Protein AF-A0A9P4N2L6-F1 (afdb_monomer_lite)

Radius of gyration: 20.69 Å; chains: 1; bounding box: 43×60×54 Å

pLDDT: mean 72.44, std 17.85, range [31.66, 97.38]

Secondary structure (DSSP, 8-state):
----PPPP--EEEE-TTBSS--TTTT-TT---EE--TTSSS-EEGGGS----PEEEEPPTTSPP----S------EE-PPPHHHHHH-TTTTEE-----HHHHHHHHHHTS-HHHHHH--EEEEEE-GGG--S-HHHHHHHHHHHHHHHHHH-TT--EEEEEES-TT---GGGGGGGGSTT-EEEEEEEETTTEEEEEEEPHHHHHHHTS-S--TT-HHHHHHHHHHHHH---HHHHHHHHHHHTT-

Organism: NCBI:txid147567

Foldseek 3Di:
DDDDDPDDQFKDWADPFWPDDDLCPLPQVDQGWGDAPVDPDIDRPVVDDGDGTDIGGDDPPDDTSDNPDDHFFRWDQDDDDPVCCVVPVPVSTDSPQDQQLQVVLVVLVPDDLVVLQPAAEEEGEFEPRSDPDDLLVNLVSLLVSLVSCVPRRLNHAEYEYEYPDQARQNLSNLLNLVDPNHWYWYWDDDPDPDIDTDTDDSLRVLVSNVPDDDVPPVVSVVVSVCCVPPVDDVVVVSVVVVVVVVD

Sequence (247 aa):
MSAKYPAPINYTLMWPHLESPSNSTFTLHQLDMCNCPQQKQSHIYTRYVCQGPDVQYARKENDLWLLCEPWGQFNILRPASREELRRRPSASIVRVNRYQAYATQKWLSRLSHLAQTNITNLSLICDVFEEDCRDLDALRSYASFSRFILGNLPRCRTLHTIHWNPSLPLRPLCMLFQREGMQILVKQEVTDDKYKFELCDAWTFYTYTGAYGHEDNPAGKRLYHRFHREKLDPEQILGDSKEMMKW

Structure (mmCIF, N/CA/C/O backbone):
data_AF-A0A9P4N2L6-F1
#
_entry.id   AF-A0A9P4N2L6-F1
#
loop_
_atom_site.group_PDB
_atom_site.id
_atom_site.type_symbol
_atom_site.label_atom_id
_atom_site.label_alt_id
_atom_site.label_comp_id
_atom_site.label_asym_id
_atom_site.label_entity_id
_atom_site.label_seq_id
_atom_site.pdbx_PDB_ins_code
_atom_site.Cartn_x
_atom_site.Cartn_y
_atom_site.Cartn_z
_atom_site.occupancy
_atom_site.B_iso_or_equiv
_atom_site.auth_seq_id
_atom_site.auth_comp_id
_atom_site.auth_asym_id
_atom_site.auth_atom_id
_atom_site.pdbx_PDB_model_num
ATOM 1 N N . MET A 1 1 ? -9.742 11.159 25.990 1.00 34.72 1 MET A N 1
ATOM 2 C CA . MET A 1 1 ? -9.979 9.703 25.863 1.00 34.72 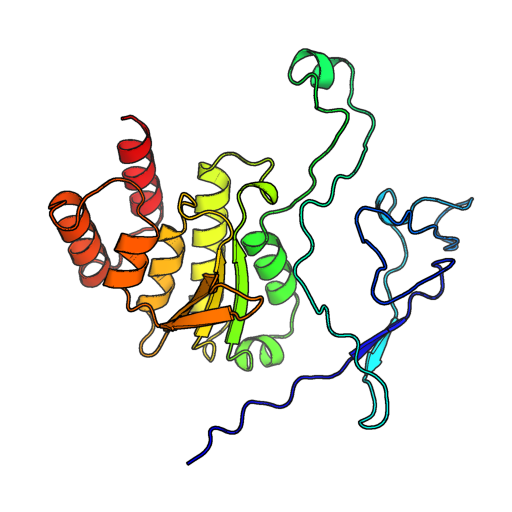1 MET A CA 1
ATOM 3 C C . MET A 1 1 ? -8.917 9.142 24.931 1.00 34.72 1 MET A C 1
ATOM 5 O O . MET A 1 1 ? -8.889 9.543 23.779 1.00 34.72 1 MET A O 1
ATOM 9 N N . SER A 1 2 ? -7.992 8.320 25.435 1.00 31.66 2 SER A N 1
ATOM 10 C CA . SER A 1 2 ? -6.913 7.747 24.617 1.00 31.66 2 SER A CA 1
ATOM 11 C C . SER A 1 2 ? -7.468 6.596 23.772 1.00 31.66 2 SER A C 1
ATOM 13 O O . SER A 1 2 ? -8.112 5.695 24.316 1.00 31.66 2 SER A O 1
ATOM 15 N N . ALA A 1 3 ? -7.285 6.651 22.452 1.00 31.97 3 ALA A N 1
ATOM 16 C CA . ALA A 1 3 ? -7.744 5.614 21.537 1.00 31.97 3 ALA A CA 1
ATOM 17 C C . ALA A 1 3 ? -6.992 4.304 21.828 1.00 31.97 3 ALA A C 1
ATOM 19 O O . ALA A 1 3 ? -5.774 4.223 21.676 1.00 31.97 3 ALA A O 1
ATOM 20 N N . LYS A 1 4 ? -7.716 3.270 22.271 1.00 32.62 4 LYS A N 1
ATOM 21 C CA . LYS A 1 4 ? -7.177 1.910 22.388 1.00 32.62 4 LYS A CA 1
ATOM 22 C C . LYS A 1 4 ? -7.016 1.347 20.976 1.00 32.62 4 LYS A C 1
ATOM 24 O O . LYS A 1 4 ? -7.985 0.868 20.391 1.00 32.62 4 LYS A O 1
ATOM 29 N N . TYR A 1 5 ? -5.811 1.438 20.423 1.00 32.41 5 TYR A N 1
ATOM 30 C CA . TYR A 1 5 ? -5.459 0.728 19.197 1.00 32.41 5 TYR A CA 1
ATOM 31 C C . TYR A 1 5 ? -5.650 -0.784 19.413 1.00 32.41 5 TYR A C 1
ATOM 33 O O . TYR A 1 5 ? -5.338 -1.280 20.502 1.00 32.41 5 TYR A O 1
ATOM 41 N N . PRO A 1 6 ? -6.190 -1.527 18.429 1.00 38.47 6 PRO A N 1
ATOM 42 C CA . PRO A 1 6 ? -6.256 -2.979 18.517 1.00 38.47 6 PRO A CA 1
ATOM 43 C C . PRO A 1 6 ? -4.843 -3.528 18.726 1.00 38.47 6 PRO A C 1
ATOM 45 O O . PRO A 1 6 ? -3.903 -3.109 18.051 1.00 38.47 6 PRO A O 1
ATOM 48 N N . ALA A 1 7 ? -4.699 -4.429 19.699 1.00 36.62 7 ALA A N 1
ATOM 49 C CA . ALA A 1 7 ? -3.417 -5.041 20.007 1.00 36.62 7 ALA A CA 1
ATOM 50 C C . ALA A 1 7 ? -2.886 -5.758 18.750 1.00 36.62 7 ALA A C 1
ATOM 52 O O . 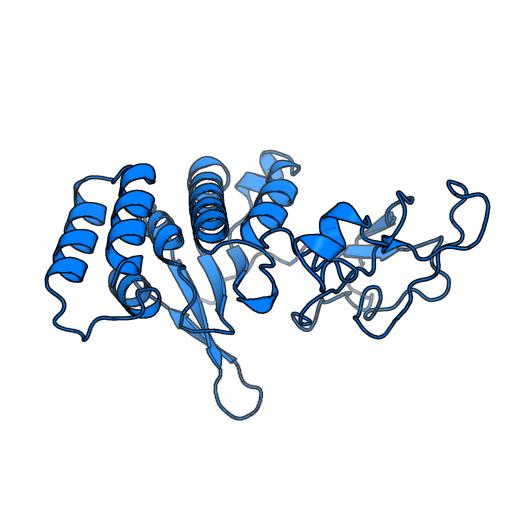ALA A 1 7 ? -3.645 -6.516 18.136 1.00 36.62 7 ALA A O 1
ATOM 53 N N . PRO A 1 8 ? -1.629 -5.516 18.341 1.00 46.97 8 PRO A N 1
ATOM 54 C CA . PRO A 1 8 ? -1.039 -6.231 17.219 1.00 46.97 8 PRO A CA 1
ATOM 55 C C . PRO A 1 8 ? -1.090 -7.738 17.494 1.00 46.97 8 PRO A C 1
ATOM 57 O O . PRO A 1 8 ? -0.831 -8.193 18.610 1.00 46.97 8 PRO A O 1
ATOM 60 N N . ILE A 1 9 ? -1.471 -8.521 16.481 1.00 44.72 9 ILE A N 1
ATOM 61 C CA . ILE A 1 9 ? -1.365 -9.979 16.550 1.00 44.72 9 ILE A CA 1
ATOM 62 C C . ILE A 1 9 ? 0.121 -10.302 16.422 1.00 44.72 9 ILE A C 1
ATOM 64 O O . ILE A 1 9 ? 0.689 -10.197 15.338 1.00 44.72 9 ILE A O 1
ATOM 68 N N . ASN A 1 10 ? 0.744 -10.661 17.540 1.00 58.91 10 ASN A N 1
ATOM 69 C CA . ASN A 1 10 ? 2.171 -10.945 17.601 1.00 58.91 10 ASN A CA 1
ATOM 70 C C . ASN A 1 10 ? 2.438 -12.371 17.102 1.00 58.91 10 ASN A C 1
ATOM 72 O O . ASN A 1 10 ? 1.930 -13.341 17.672 1.00 58.91 10 ASN A O 1
ATOM 76 N N . TYR A 1 11 ? 3.240 -12.511 16.050 1.00 57.66 11 TYR A N 1
ATOM 77 C CA . TYR A 1 11 ? 3.705 -13.804 15.557 1.00 57.66 11 TYR A CA 1
ATOM 78 C C . TYR A 1 11 ? 5.193 -13.746 15.195 1.00 57.66 11 TYR A C 1
ATOM 80 O O . TYR A 1 11 ? 5.713 -12.698 14.823 1.00 57.66 11 TYR A O 1
ATOM 88 N N . THR A 1 12 ? 5.852 -14.893 15.295 1.00 66.69 12 THR A N 1
ATOM 89 C CA . THR A 1 12 ? 7.222 -15.157 14.863 1.00 66.69 12 THR A CA 1
ATOM 90 C C . THR A 1 12 ? 7.180 -16.125 13.685 1.00 66.69 12 THR A C 1
ATOM 92 O O . THR A 1 12 ? 6.320 -17.009 13.620 1.00 66.69 12 THR A O 1
ATOM 95 N N . LEU A 1 13 ? 8.102 -15.947 12.742 1.00 76.00 13 LEU A N 1
ATOM 96 C CA . LEU A 1 13 ? 8.282 -16.843 11.606 1.00 76.00 13 LEU A CA 1
ATOM 97 C C . LEU A 1 13 ? 9.473 -17.758 11.872 1.00 76.00 13 LEU A C 1
ATOM 99 O O . LEU A 1 13 ? 10.608 -17.296 11.961 1.00 76.00 13 LEU A O 1
ATOM 103 N N . MET A 1 14 ? 9.210 -19.054 11.986 1.00 82.75 14 MET A N 1
ATOM 104 C CA . MET A 1 14 ? 10.251 -20.066 12.105 1.00 82.75 14 MET A CA 1
ATOM 105 C C . MET A 1 14 ? 10.593 -20.600 10.720 1.00 82.75 14 MET A C 1
ATOM 107 O O . MET A 1 14 ? 9.719 -21.066 9.994 1.00 82.75 14 MET A O 1
ATOM 111 N N . TRP A 1 15 ? 11.872 -20.553 10.362 1.00 89.56 15 TRP A N 1
ATOM 112 C CA . TRP A 1 15 ? 12.375 -21.004 9.067 1.00 89.56 15 TRP A CA 1
ATOM 113 C C . TRP A 1 15 ? 13.228 -22.263 9.251 1.00 89.56 15 TRP A C 1
ATOM 115 O O . TRP A 1 15 ? 14.453 -22.169 9.252 1.00 89.56 15 TRP A O 1
ATOM 125 N N . PRO A 1 16 ? 12.614 -23.448 9.424 1.00 92.00 16 PRO A N 1
ATOM 126 C CA . PRO A 1 16 ? 13.326 -24.654 9.861 1.00 92.00 16 PRO A CA 1
ATOM 127 C C . PRO A 1 16 ? 14.410 -25.124 8.886 1.00 92.00 16 PRO A C 1
ATOM 129 O O . PRO A 1 16 ? 15.298 -25.877 9.268 1.00 92.00 16 PRO A O 1
ATOM 132 N N . HIS A 1 17 ? 14.332 -24.684 7.629 1.00 93.12 17 HIS A N 1
ATOM 133 C CA . HIS A 1 17 ? 15.225 -25.117 6.559 1.00 93.12 17 HIS A CA 1
ATOM 134 C C . HIS A 1 17 ? 16.212 -24.040 6.101 1.00 93.12 17 HIS A C 1
ATOM 136 O O . HIS A 1 17 ? 16.936 -24.291 5.141 1.00 93.12 17 HIS A O 1
ATOM 142 N N . LEU A 1 18 ? 16.217 -22.846 6.707 1.00 92.44 18 LEU A N 1
ATOM 143 C CA . LEU A 1 18 ? 17.230 -21.821 6.427 1.00 92.44 18 LEU A CA 1
ATOM 144 C C . LEU A 1 18 ? 18.447 -22.033 7.331 1.00 92.44 18 LEU A C 1
ATOM 146 O O . LEU A 1 18 ? 18.288 -22.370 8.499 1.00 92.44 18 LEU A O 1
ATOM 150 N N . GLU A 1 19 ? 19.655 -21.825 6.804 1.00 90.75 19 GLU A N 1
ATOM 151 C CA . GLU A 1 19 ? 20.894 -22.057 7.567 1.00 90.75 19 GLU A CA 1
ATOM 152 C C . GLU A 1 19 ? 21.084 -21.063 8.722 1.00 90.75 19 GLU A C 1
ATOM 154 O O . GLU A 1 19 ? 21.516 -21.462 9.800 1.00 90.75 19 GLU A O 1
ATOM 159 N N . SER A 1 20 ? 20.715 -19.794 8.519 1.00 85.94 20 SER A N 1
ATOM 160 C CA . SER A 1 20 ? 20.901 -18.722 9.510 1.00 85.94 20 SER A CA 1
ATOM 161 C C . SER A 1 20 ? 19.741 -17.717 9.492 1.00 85.94 20 SER A C 1
ATOM 163 O O . SER A 1 20 ? 19.942 -16.554 9.126 1.00 85.94 20 SER A 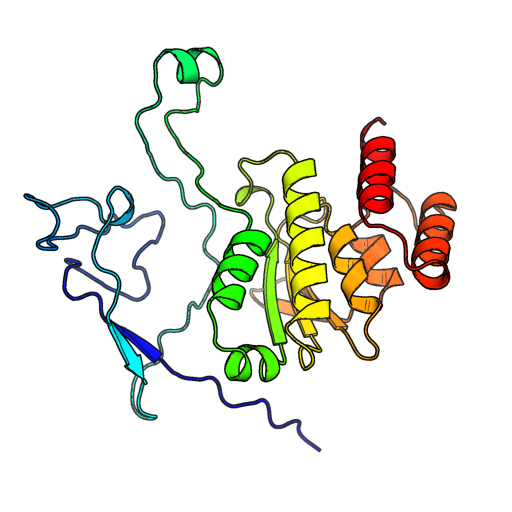O 1
ATOM 165 N N . PRO A 1 21 ? 18.506 -18.134 9.834 1.00 84.25 21 PRO A N 1
ATOM 166 C CA . PRO A 1 21 ? 17.384 -17.214 9.874 1.00 84.25 21 PRO A CA 1
ATOM 167 C C . PRO A 1 21 ? 17.559 -16.196 11.006 1.00 84.25 21 PRO A C 1
ATOM 169 O O . PRO A 1 21 ? 17.936 -16.527 12.128 1.00 84.25 21 PRO A O 1
ATOM 172 N N . SER A 1 22 ? 17.266 -14.942 10.706 1.00 77.50 22 SER A N 1
ATOM 173 C CA . SER A 1 22 ? 17.411 -13.786 11.581 1.00 77.50 22 SER A CA 1
ATOM 174 C C . SER A 1 22 ? 16.398 -12.714 11.175 1.00 77.50 22 SER A C 1
ATOM 176 O O . SER A 1 22 ? 15.749 -12.805 10.131 1.00 77.50 22 SER A O 1
ATOM 178 N N . ASN A 1 23 ? 16.322 -11.630 11.945 1.00 64.38 23 ASN A N 1
ATOM 179 C CA . ASN A 1 23 ? 15.507 -10.468 11.576 1.00 64.38 23 ASN A CA 1
ATOM 180 C C . ASN A 1 23 ? 15.988 -9.783 10.274 1.00 64.38 23 ASN A C 1
ATOM 182 O O . ASN A 1 23 ? 15.284 -8.926 9.747 1.00 64.38 23 ASN A O 1
ATOM 186 N N . SER A 1 24 ? 17.166 -10.158 9.755 1.00 62.28 24 SER A N 1
ATOM 187 C CA . SER A 1 24 ? 17.730 -9.710 8.474 1.00 62.28 24 SER A CA 1
ATOM 188 C C . SER A 1 24 ? 17.626 -10.758 7.356 1.00 62.28 24 SER A C 1
ATOM 190 O O . SER A 1 24 ? 18.231 -10.582 6.297 1.00 62.28 24 SER A O 1
ATOM 192 N N . THR A 1 25 ? 16.890 -11.854 7.558 1.00 71.50 25 THR A N 1
ATOM 193 C CA . THR A 1 25 ? 16.606 -12.816 6.482 1.00 71.50 25 THR A CA 1
ATOM 194 C C . THR A 1 25 ? 15.869 -12.117 5.341 1.00 71.50 25 THR A C 1
ATOM 196 O O . THR A 1 25 ? 14.924 -11.363 5.571 1.00 71.50 25 THR A O 1
ATOM 199 N N . PHE A 1 26 ? 16.311 -12.375 4.112 1.00 73.69 26 PHE A N 1
ATOM 200 C CA . PHE A 1 26 ? 15.897 -11.717 2.870 1.00 73.69 26 PHE A CA 1
ATOM 201 C C . PHE A 1 26 ? 16.346 -10.259 2.717 1.00 73.69 26 PHE A C 1
ATOM 203 O O . PHE A 1 26 ? 15.790 -9.525 1.898 1.00 73.69 26 PHE A O 1
ATOM 210 N N . THR A 1 27 ? 17.379 -9.832 3.450 1.00 62.31 27 THR A N 1
ATOM 211 C CA . THR A 1 27 ? 18.056 -8.555 3.170 1.00 62.31 27 THR A CA 1
ATOM 212 C C . THR A 1 27 ? 18.973 -8.656 1.949 1.00 62.31 27 THR A C 1
ATOM 214 O O . THR A 1 27 ? 19.470 -9.725 1.602 1.00 62.31 27 THR A O 1
ATOM 217 N N . LEU A 1 28 ? 19.233 -7.519 1.290 1.00 51.41 28 LEU A N 1
ATOM 218 C CA . LEU A 1 28 ? 20.016 -7.442 0.045 1.00 51.41 28 LEU A CA 1
ATOM 219 C C . LEU A 1 28 ? 21.413 -8.086 0.152 1.00 51.41 28 LEU A C 1
ATOM 221 O O . LEU A 1 28 ? 21.939 -8.608 -0.829 1.00 51.41 28 LEU A O 1
ATOM 225 N N . HIS A 1 29 ? 22.028 -8.015 1.331 1.00 64.62 29 HIS A N 1
ATOM 226 C CA . HIS A 1 29 ? 23.410 -8.443 1.555 1.00 64.62 29 HIS A CA 1
ATOM 227 C C . HIS A 1 29 ? 23.528 -9.899 2.013 1.00 64.62 29 HIS A C 1
ATOM 229 O O . HIS A 1 29 ? 24.640 -10.421 2.094 1.00 64.62 29 HIS A O 1
ATOM 235 N N . GLN A 1 30 ? 22.403 -10.556 2.305 1.00 69.88 30 GLN A N 1
ATOM 236 C CA . GLN A 1 30 ? 22.375 -11.903 2.848 1.00 69.88 30 GLN A CA 1
ATOM 237 C C . GLN A 1 30 ? 21.885 -12.889 1.782 1.00 69.88 30 GLN A C 1
ATOM 239 O O . GLN A 1 30 ? 20.797 -12.761 1.227 1.00 69.88 30 GLN A O 1
ATOM 244 N N . LEU A 1 31 ? 22.707 -13.897 1.483 1.00 82.00 31 LEU A N 1
ATOM 245 C CA . LEU A 1 31 ? 22.263 -15.052 0.710 1.00 82.00 31 LEU A CA 1
ATOM 246 C C . LEU A 1 31 ? 21.627 -16.054 1.671 1.00 82.00 31 LEU A C 1
ATOM 248 O O . LEU A 1 31 ? 22.330 -16.775 2.375 1.00 82.00 31 LEU A O 1
ATOM 252 N N . ASP A 1 32 ? 20.298 -16.100 1.693 1.00 84.31 32 ASP A N 1
ATOM 253 C CA . ASP A 1 32 ? 19.566 -17.053 2.527 1.00 84.31 32 ASP A CA 1
ATOM 254 C C . ASP A 1 32 ? 19.609 -18.449 1.903 1.00 84.31 32 ASP A C 1
ATOM 256 O O . ASP A 1 32 ? 18.826 -18.797 1.009 1.00 84.31 32 ASP A O 1
ATOM 260 N N . MET A 1 33 ? 20.576 -19.237 2.363 1.00 93.38 33 MET A N 1
ATOM 261 C CA . MET A 1 33 ? 20.748 -20.627 1.965 1.00 93.38 33 MET A CA 1
ATOM 262 C C . MET A 1 33 ? 19.692 -21.508 2.631 1.00 93.38 33 MET A C 1
ATOM 264 O O . MET A 1 33 ? 19.424 -21.398 3.830 1.00 93.38 33 MET A O 1
ATOM 268 N N . CYS A 1 34 ? 19.085 -22.382 1.833 1.00 91.12 34 CYS A N 1
ATOM 269 C CA . CYS A 1 34 ? 18.041 -23.303 2.238 1.00 91.12 34 CYS A CA 1
ATOM 270 C C . CYS A 1 34 ? 18.435 -24.752 1.959 1.00 91.12 34 CYS A C 1
ATOM 272 O O . CYS A 1 34 ? 18.907 -25.086 0.871 1.00 91.12 34 CYS A O 1
ATOM 274 N N . ASN A 1 35 ? 18.142 -25.618 2.927 1.00 95.69 35 ASN A N 1
ATOM 275 C CA . ASN A 1 35 ? 18.358 -27.062 2.881 1.00 95.69 35 ASN A CA 1
ATOM 276 C C . ASN A 1 35 ? 17.034 -27.844 2.943 1.00 95.69 35 ASN A C 1
ATOM 278 O O . ASN A 1 35 ? 16.978 -28.944 3.487 1.00 95.69 35 ASN A O 1
ATOM 282 N N . CYS A 1 36 ? 15.943 -27.272 2.418 1.00 92.88 36 CYS A N 1
ATOM 283 C CA . CYS A 1 36 ? 14.637 -27.927 2.473 1.00 92.88 36 CYS A CA 1
ATOM 284 C C . CYS A 1 36 ? 14.611 -29.220 1.632 1.00 92.88 36 CYS A C 1
ATOM 286 O O . CYS A 1 36 ? 15.243 -29.287 0.574 1.00 92.88 36 CYS A O 1
ATOM 288 N N . PRO A 1 37 ? 13.813 -30.229 2.028 1.00 94.94 37 PRO A N 1
ATOM 289 C CA . PRO A 1 37 ? 13.774 -31.527 1.349 1.00 94.94 37 PRO A CA 1
ATOM 290 C C . PRO A 1 37 ? 13.144 -31.479 -0.052 1.00 94.94 37 PRO A C 1
ATOM 292 O O . PRO A 1 37 ? 13.188 -32.464 -0.784 1.00 94.94 37 PRO A O 1
ATOM 295 N N . GLN A 1 38 ? 12.535 -30.352 -0.440 1.00 90.62 38 GLN A N 1
ATOM 296 C CA . GLN A 1 38 ? 11.946 -30.176 -1.772 1.00 90.62 38 GLN A CA 1
ATOM 297 C C . GLN A 1 38 ? 13.008 -30.055 -2.870 1.00 90.62 38 GLN A C 1
ATOM 299 O O . GLN A 1 38 ? 12.705 -30.287 -4.040 1.00 90.62 38 GLN A O 1
ATOM 304 N N . GLN A 1 39 ? 14.242 -29.703 -2.505 1.00 89.38 39 GLN A N 1
ATOM 305 C CA . GLN A 1 39 ? 15.361 -29.587 -3.429 1.00 89.38 39 GLN A CA 1
ATOM 306 C C . GLN A 1 39 ? 16.432 -30.623 -3.084 1.00 89.38 39 GLN A C 1
ATOM 308 O O . GLN A 1 39 ? 16.626 -30.986 -1.929 1.00 89.38 39 GLN A O 1
ATOM 313 N N . LYS A 1 40 ? 17.151 -31.111 -4.100 1.00 87.12 40 LYS A N 1
ATOM 314 C CA . LYS A 1 40 ? 18.162 -32.172 -3.922 1.00 87.12 40 LYS A CA 1
ATOM 315 C C . LYS A 1 40 ? 19.453 -31.698 -3.245 1.00 87.12 40 LYS A C 1
ATOM 317 O O . LYS A 1 40 ? 20.248 -32.529 -2.824 1.00 87.12 40 LYS A O 1
ATOM 322 N N . GLN A 1 41 ? 19.688 -30.391 -3.203 1.00 92.56 41 GLN A N 1
ATOM 323 C CA . GLN A 1 41 ? 20.921 -29.781 -2.708 1.00 92.56 41 GLN A CA 1
ATOM 324 C C . GLN A 1 41 ? 20.628 -28.426 -2.061 1.00 92.56 41 GLN A C 1
ATOM 326 O O . GLN A 1 41 ? 19.568 -27.837 -2.306 1.00 92.56 41 GLN A O 1
ATOM 331 N N . SER A 1 42 ? 21.589 -27.926 -1.281 1.00 92.56 42 SER A N 1
ATOM 332 C CA . SER A 1 42 ? 21.554 -26.563 -0.746 1.00 92.56 42 SER A CA 1
ATOM 333 C C . SER A 1 42 ? 21.378 -25.549 -1.879 1.00 92.56 42 SER A C 1
ATOM 335 O O . SER A 1 42 ? 21.964 -25.683 -2.960 1.00 92.56 42 SER A O 1
ATOM 337 N N . HIS A 1 43 ? 20.520 -24.560 -1.666 1.00 89.88 43 HIS A N 1
ATOM 338 C CA . HIS A 1 43 ? 20.135 -23.596 -2.691 1.00 89.88 43 HIS A CA 1
ATOM 339 C C . HIS A 1 43 ? 19.768 -22.249 -2.076 1.00 89.88 43 HIS A C 1
ATOM 341 O O . HIS A 1 43 ? 19.418 -22.151 -0.908 1.00 89.88 43 HIS A O 1
ATOM 347 N N . ILE A 1 44 ? 19.804 -21.194 -2.889 1.00 86.38 44 ILE A N 1
ATOM 348 C CA . ILE A 1 44 ? 19.345 -19.865 -2.473 1.00 86.38 44 ILE A CA 1
ATOM 349 C C . ILE A 1 44 ? 17.814 -19.893 -2.418 1.00 86.38 44 ILE A C 1
ATOM 351 O O . ILE A 1 44 ? 17.175 -20.062 -3.462 1.00 86.38 44 ILE A O 1
ATOM 355 N N . TYR A 1 45 ? 17.238 -19.713 -1.227 1.00 83.19 45 TYR A N 1
ATOM 356 C CA . TYR A 1 45 ? 15.805 -19.881 -0.946 1.00 83.19 45 TYR A CA 1
ATOM 357 C C . TYR A 1 45 ? 14.911 -19.157 -1.962 1.00 83.19 45 TYR A C 1
ATOM 359 O O . TYR A 1 45 ? 13.974 -19.729 -2.514 1.00 83.19 45 TYR A O 1
ATOM 367 N N . THR A 1 46 ? 15.244 -17.904 -2.275 1.00 79.31 46 THR A N 1
ATOM 368 C CA . THR A 1 46 ? 14.440 -17.018 -3.132 1.00 79.31 46 THR A CA 1
ATOM 369 C C . THR A 1 46 ? 14.461 -17.380 -4.619 1.00 79.31 46 THR A C 1
ATOM 371 O O . THR A 1 46 ? 13.689 -16.816 -5.396 1.00 79.31 46 THR A O 1
ATOM 374 N N . ARG A 1 47 ? 15.311 -18.326 -5.041 1.00 78.62 47 ARG A N 1
ATOM 375 C CA . ARG A 1 47 ? 15.400 -18.789 -6.438 1.00 78.62 47 ARG A CA 1
ATOM 376 C C . ARG A 1 47 ? 14.558 -20.030 -6.732 1.00 78.62 47 ARG A C 1
ATOM 378 O O . ARG A 1 47 ? 14.435 -20.397 -7.899 1.00 78.62 47 ARG A O 1
ATOM 385 N N . TYR A 1 48 ? 13.998 -20.671 -5.709 1.00 82.81 48 TYR A N 1
ATOM 386 C CA . TYR A 1 48 ? 13.287 -21.940 -5.834 1.00 82.81 48 TYR A CA 1
ATOM 387 C C . TYR A 1 48 ? 11.944 -21.896 -5.106 1.00 82.81 48 TYR A C 1
ATOM 389 O O . TYR A 1 48 ? 11.689 -21.039 -4.261 1.00 82.81 48 TYR A O 1
ATOM 397 N N . VAL A 1 49 ? 11.061 -22.833 -5.451 1.00 80.56 49 VAL A N 1
ATOM 398 C CA . VAL A 1 49 ? 9.847 -23.074 -4.669 1.00 80.56 49 VAL A CA 1
ATOM 399 C C . VAL A 1 49 ? 10.251 -23.934 -3.476 1.00 80.56 49 VAL A C 1
ATOM 401 O O . VAL A 1 49 ? 10.635 -25.090 -3.654 1.00 80.56 49 VAL A O 1
ATOM 404 N N . CYS A 1 50 ? 10.208 -23.329 -2.292 1.00 87.69 50 CYS A N 1
ATOM 405 C CA . CYS A 1 50 ? 10.606 -23.935 -1.027 1.00 87.69 50 CYS A CA 1
ATOM 406 C C . CYS A 1 50 ? 9.419 -23.999 -0.058 1.00 87.69 50 CYS A C 1
ATOM 408 O O . CYS A 1 50 ? 8.408 -23.310 -0.237 1.00 87.69 50 CYS A O 1
ATOM 410 N N . GLN A 1 51 ? 9.557 -24.794 1.005 1.00 87.38 51 GLN A N 1
ATOM 411 C CA . GLN A 1 51 ? 8.617 -24.767 2.124 1.00 87.38 51 GLN A CA 1
ATOM 412 C C . GLN A 1 51 ? 8.692 -23.406 2.833 1.00 87.38 51 GLN A C 1
ATOM 414 O O . GLN A 1 51 ? 9.780 -22.932 3.151 1.00 87.38 51 GLN A O 1
ATOM 419 N N . GLY A 1 52 ? 7.529 -22.792 3.068 1.00 80.75 52 GLY A N 1
ATOM 420 C CA . GLY A 1 52 ? 7.417 -21.530 3.801 1.00 80.75 52 GLY A CA 1
ATOM 421 C C . GLY A 1 52 ? 7.700 -21.670 5.304 1.00 80.75 52 GLY A C 1
ATOM 422 O O . GLY A 1 52 ? 7.943 -22.777 5.784 1.00 80.75 52 GLY A O 1
ATOM 423 N N . PRO A 1 53 ? 7.649 -20.556 6.051 1.00 86.19 53 PRO A N 1
ATOM 424 C CA . PRO A 1 53 ? 7.899 -20.569 7.482 1.00 86.19 53 PRO A CA 1
ATOM 425 C C . PRO A 1 53 ? 6.721 -21.163 8.254 1.00 86.19 53 PRO A C 1
ATOM 427 O O . PRO A 1 53 ? 5.563 -21.026 7.846 1.00 86.19 53 PRO A O 1
ATOM 430 N N . ASP A 1 54 ? 7.015 -21.716 9.425 1.00 82.69 54 ASP A N 1
ATOM 431 C CA . ASP A 1 54 ? 6.000 -22.029 10.421 1.00 82.69 54 ASP A CA 1
ATOM 432 C C . ASP A 1 54 ? 5.660 -20.756 11.204 1.00 82.69 54 ASP A C 1
ATOM 434 O O . ASP A 1 54 ? 6.535 -20.076 11.747 1.00 82.69 54 ASP A O 1
ATOM 438 N N . VAL A 1 55 ? 4.373 -20.414 11.259 1.00 76.81 55 VAL A N 1
ATOM 439 C CA . VAL A 1 55 ? 3.890 -19.245 12.002 1.00 76.81 55 VAL A CA 1
ATOM 440 C C . VAL A 1 55 ? 3.644 -19.654 13.448 1.00 76.81 55 VAL A C 1
ATOM 442 O O . VAL A 1 55 ? 2.777 -20.484 13.724 1.00 76.81 55 VAL A O 1
ATOM 445 N N . GLN A 1 56 ? 4.374 -19.048 14.380 1.00 75.44 56 GLN A N 1
ATOM 446 C CA . GLN A 1 56 ? 4.168 -19.244 15.812 1.00 75.44 56 GLN A CA 1
ATOM 447 C C . GLN A 1 56 ? 3.660 -17.954 16.442 1.00 75.44 56 GLN A C 1
ATOM 449 O O . GLN A 1 56 ? 4.274 -16.906 16.292 1.00 75.44 56 GLN A O 1
ATOM 454 N N . TYR A 1 57 ? 2.546 -18.005 17.166 1.00 71.56 57 TYR A N 1
ATOM 455 C CA . TYR A 1 57 ? 2.063 -16.832 17.891 1.00 71.56 57 TYR A CA 1
ATOM 456 C C . TYR A 1 57 ? 2.962 -16.568 19.099 1.00 71.56 57 TYR A C 1
ATOM 458 O O . TYR A 1 57 ? 3.153 -17.444 19.947 1.00 71.56 57 TYR A O 1
ATOM 466 N N . ALA A 1 58 ? 3.532 -15.367 19.158 1.00 61.75 58 ALA A N 1
ATOM 467 C CA . ALA A 1 58 ? 4.451 -14.994 20.218 1.00 61.75 58 ALA A CA 1
ATOM 468 C C . ALA A 1 58 ? 3.675 -14.791 21.524 1.00 61.75 58 ALA A C 1
ATOM 470 O O . ALA A 1 58 ? 2.641 -14.115 21.560 1.00 61.75 58 ALA A O 1
ATOM 471 N N . ARG A 1 59 ? 4.181 -15.381 22.613 1.00 68.38 59 ARG A N 1
ATOM 472 C CA . ARG A 1 59 ? 3.707 -15.061 23.962 1.00 68.38 59 ARG A CA 1
ATOM 473 C C . ARG A 1 59 ? 4.197 -13.669 24.343 1.00 68.38 59 ARG A C 1
ATOM 475 O O . ARG A 1 59 ? 5.143 -13.155 23.754 1.00 68.38 59 ARG A O 1
ATOM 482 N N . LYS A 1 60 ? 3.549 -13.059 25.334 1.00 61.81 60 LYS A N 1
ATOM 483 C CA . LYS A 1 60 ? 3.830 -11.680 25.758 1.00 61.81 60 LYS A CA 1
ATOM 484 C C . LYS A 1 60 ? 5.279 -11.481 26.233 1.00 61.81 60 LYS A C 1
ATOM 486 O O . LYS A 1 60 ? 5.742 -10.349 26.260 1.00 61.81 60 LYS A O 1
ATOM 491 N N . GLU A 1 61 ? 5.964 -12.564 26.598 1.00 69.31 61 GLU A N 1
ATOM 492 C CA . GLU A 1 61 ? 7.343 -12.559 27.094 1.00 69.31 61 GLU A CA 1
ATOM 493 C C . GLU A 1 61 ? 8.419 -12.674 25.998 1.00 69.31 61 GLU A C 1
ATOM 495 O O . GLU A 1 61 ? 9.596 -12.522 26.305 1.00 69.31 61 GLU A O 1
ATOM 500 N N . ASN A 1 62 ? 8.052 -12.962 24.744 1.00 58.91 62 ASN A N 1
ATOM 501 C CA . ASN A 1 62 ? 9.024 -13.193 23.672 1.00 58.91 62 ASN A CA 1
ATOM 502 C C . ASN A 1 62 ? 9.393 -11.890 22.948 1.00 58.91 62 ASN A C 1
ATOM 504 O O . ASN A 1 62 ? 8.518 -11.064 22.673 1.00 58.91 62 ASN A O 1
ATOM 508 N N . ASP A 1 63 ? 10.662 -11.765 22.548 1.00 50.41 63 ASP A N 1
ATOM 509 C CA . ASP A 1 63 ? 11.110 -10.703 21.643 1.00 50.41 63 ASP A CA 1
ATOM 510 C C . ASP A 1 63 ? 10.346 -10.772 20.311 1.00 50.41 63 ASP A C 1
ATOM 512 O O . ASP A 1 63 ? 10.179 -11.834 19.701 1.00 50.41 63 ASP A O 1
ATOM 516 N N . LEU A 1 64 ? 9.834 -9.620 19.878 1.00 51.78 64 LEU A N 1
ATOM 517 C CA . LEU A 1 64 ? 8.954 -9.504 18.720 1.00 51.78 64 LEU A CA 1
ATOM 518 C C . LEU A 1 64 ? 9.761 -9.413 17.421 1.00 51.78 64 LEU A C 1
ATOM 520 O O . LEU A 1 64 ? 10.697 -8.621 17.312 1.00 51.78 64 LEU A O 1
ATOM 524 N N . TRP A 1 65 ? 9.330 -10.150 16.395 1.00 45.34 65 TRP A N 1
ATOM 525 C CA . TRP A 1 65 ? 9.761 -9.910 15.018 1.00 45.34 65 TRP A CA 1
ATOM 526 C C . TRP A 1 65 ? 9.038 -8.675 14.479 1.00 45.34 65 TRP A C 1
ATOM 528 O O . TRP A 1 65 ? 7.913 -8.754 13.986 1.00 45.34 65 TRP A O 1
ATOM 538 N N . LEU A 1 66 ? 9.680 -7.517 14.594 1.00 42.62 66 LEU A N 1
ATOM 539 C CA . LEU A 1 66 ? 9.258 -6.303 13.908 1.00 42.62 66 LEU A CA 1
ATOM 540 C C . LEU A 1 66 ? 10.129 -6.139 12.660 1.00 42.62 66 LEU A C 1
ATOM 542 O O . LEU A 1 66 ? 11.354 -6.097 12.753 1.00 42.62 66 LEU A O 1
ATOM 546 N N . LEU A 1 67 ? 9.500 -6.031 11.486 1.00 40.59 67 LEU A N 1
ATOM 547 C CA . LEU A 1 67 ? 10.139 -5.442 10.306 1.00 40.59 67 LEU A CA 1
ATOM 548 C C . LEU A 1 67 ? 10.376 -3.965 10.640 1.00 40.59 67 LEU A C 1
ATOM 550 O O . LEU A 1 67 ? 9.503 -3.127 10.424 1.00 40.59 67 LEU A O 1
ATOM 554 N N . CYS A 1 68 ? 11.508 -3.680 11.286 1.00 37.62 68 CYS A N 1
ATOM 555 C CA . CYS A 1 68 ? 11.796 -2.362 11.847 1.00 37.62 68 CYS A CA 1
ATOM 556 C C . CYS A 1 68 ? 11.932 -1.283 10.770 1.00 37.62 68 CYS A C 1
ATOM 558 O O . CYS A 1 68 ? 11.647 -0.125 11.057 1.00 37.62 68 CYS A O 1
ATOM 560 N N . GLU A 1 69 ? 12.297 -1.647 9.536 1.00 37.97 69 GLU A N 1
ATOM 561 C CA . GLU A 1 69 ? 12.456 -0.693 8.439 1.00 37.97 69 GLU A CA 1
ATOM 562 C C . GLU A 1 69 ? 12.022 -1.294 7.093 1.00 37.97 69 GLU A C 1
ATOM 564 O O . GLU A 1 69 ? 12.207 -2.491 6.860 1.00 37.97 69 GLU A O 1
ATOM 569 N N . PRO A 1 70 ? 11.424 -0.495 6.191 1.00 40.03 70 PRO A N 1
ATOM 570 C CA . PRO A 1 70 ? 11.291 -0.860 4.788 1.00 40.03 70 PRO A CA 1
ATOM 571 C C . PRO A 1 70 ? 12.682 -0.835 4.145 1.00 40.03 70 PRO A C 1
ATOM 573 O O . PRO A 1 70 ? 13.253 0.227 3.917 1.00 40.03 70 PRO A O 1
ATOM 576 N N . TRP A 1 71 ? 13.249 -2.008 3.882 1.00 40.28 71 TRP A N 1
ATOM 577 C CA . TRP A 1 71 ? 14.535 -2.108 3.196 1.00 40.28 71 TRP A CA 1
ATOM 578 C C . TRP A 1 71 ? 14.327 -1.926 1.691 1.00 40.28 71 TRP A C 1
ATOM 580 O O . TRP A 1 71 ? 13.344 -2.421 1.141 1.00 40.28 71 TRP A O 1
ATOM 590 N N . GLY A 1 72 ? 15.240 -1.186 1.051 1.00 41.84 72 GLY A N 1
ATOM 591 C CA . GLY A 1 72 ? 15.189 -0.839 -0.373 1.00 41.84 72 GLY A CA 1
ATOM 592 C C . GLY A 1 72 ? 15.211 -2.042 -1.332 1.00 41.84 72 GLY A C 1
ATOM 593 O O . GLY A 1 72 ? 15.070 -3.193 -0.936 1.00 41.84 72 GLY A O 1
ATOM 594 N N . GLN A 1 73 ? 15.391 -1.769 -2.629 1.00 37.66 73 GLN A N 1
ATOM 595 C CA . G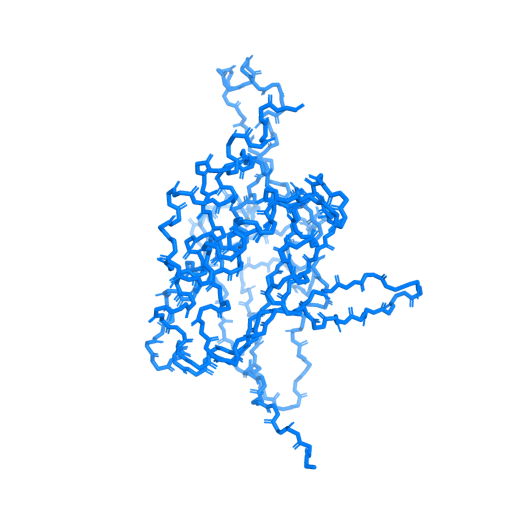LN A 1 73 ? 15.261 -2.735 -3.737 1.00 37.66 73 GLN A CA 1
ATOM 596 C C . GLN A 1 73 ? 15.741 -4.163 -3.433 1.00 37.66 73 GLN A C 1
ATOM 598 O O . GLN A 1 73 ? 16.924 -4.370 -3.203 1.00 37.66 73 GLN A O 1
ATOM 603 N N . PHE A 1 74 ? 14.881 -5.173 -3.585 1.00 37.56 74 PHE A N 1
ATOM 604 C CA . PHE A 1 74 ? 15.309 -6.571 -3.643 1.00 37.56 74 PHE A CA 1
ATOM 605 C C . PHE A 1 74 ? 15.601 -6.982 -5.098 1.00 37.56 74 PHE A C 1
ATOM 607 O O . PHE A 1 74 ? 14.701 -7.112 -5.930 1.00 37.56 74 PHE A O 1
ATOM 614 N N . ASN A 1 75 ? 16.879 -7.173 -5.432 1.00 39.28 75 ASN A N 1
ATOM 615 C CA . ASN A 1 75 ? 17.305 -7.636 -6.755 1.00 39.28 75 ASN A CA 1
ATOM 616 C C . ASN A 1 75 ? 17.392 -9.171 -6.767 1.00 39.28 75 ASN A C 1
ATOM 618 O O . ASN A 1 75 ? 18.261 -9.740 -6.109 1.00 39.28 75 ASN A O 1
ATOM 622 N N . ILE A 1 76 ? 16.562 -9.860 -7.559 1.00 40.72 76 ILE A N 1
ATOM 623 C CA . ILE A 1 76 ? 16.760 -11.294 -7.821 1.00 40.72 76 ILE A CA 1
ATOM 624 C C . ILE A 1 76 ? 17.550 -11.433 -9.112 1.00 40.72 76 ILE A C 1
ATOM 626 O O . ILE A 1 76 ? 17.059 -11.202 -10.215 1.00 40.72 76 ILE A O 1
ATOM 630 N N . LEU A 1 77 ? 18.795 -11.870 -8.991 1.00 43.72 77 LEU A N 1
ATOM 631 C CA . LEU A 1 77 ? 19.573 -12.267 -10.156 1.00 43.72 77 LEU A CA 1
ATOM 632 C C . LEU A 1 77 ? 18.960 -13.546 -10.743 1.00 43.72 77 LEU A C 1
ATOM 634 O O . LEU A 1 77 ? 18.992 -14.599 -10.098 1.00 43.72 77 LEU A O 1
ATOM 638 N N . ARG A 1 78 ? 18.422 -13.463 -11.966 1.00 47.59 78 ARG A N 1
ATOM 639 C CA . ARG A 1 78 ? 18.078 -14.639 -12.777 1.00 47.59 78 ARG A CA 1
ATOM 640 C C . ARG A 1 78 ? 18.846 -14.573 -14.098 1.00 47.59 78 ARG A C 1
ATOM 642 O O . ARG A 1 78 ? 18.967 -13.491 -14.668 1.00 47.59 78 ARG A O 1
ATOM 649 N N . PRO A 1 79 ? 19.305 -15.708 -14.643 1.00 41.31 79 PRO A N 1
ATOM 650 C CA . PRO A 1 79 ? 19.869 -15.731 -15.986 1.00 41.31 79 PRO A CA 1
ATOM 651 C C . PRO A 1 79 ? 18.815 -15.274 -17.007 1.00 41.31 79 PRO A C 1
ATOM 653 O O . PRO A 1 79 ? 17.769 -15.910 -17.160 1.00 41.31 79 PRO A O 1
ATOM 656 N N . ALA A 1 80 ? 19.067 -14.158 -17.691 1.00 54.69 80 ALA A N 1
ATOM 657 C CA . ALA A 1 80 ? 18.245 -13.724 -18.815 1.00 54.69 80 ALA A CA 1
ATOM 658 C C . ALA A 1 80 ? 18.582 -14.524 -20.074 1.00 54.69 80 ALA A C 1
ATOM 660 O O . ALA A 1 80 ? 19.740 -14.871 -20.323 1.00 54.69 80 ALA A O 1
ATOM 661 N N . SER A 1 81 ? 17.568 -14.800 -20.892 1.00 59.81 81 SER A N 1
ATOM 662 C CA . SER A 1 81 ? 17.783 -15.399 -22.209 1.00 59.81 81 SER A CA 1
ATOM 663 C C . SER A 1 81 ? 18.556 -14.441 -23.128 1.00 59.81 81 SER A C 1
ATOM 665 O O . SER A 1 81 ? 18.534 -13.221 -22.952 1.00 59.81 81 SER A O 1
ATOM 667 N N . ARG A 1 82 ? 19.225 -14.975 -24.160 1.00 66.12 82 ARG A N 1
ATOM 668 C CA . ARG A 1 82 ? 19.918 -14.142 -25.165 1.00 66.12 82 ARG A CA 1
ATOM 669 C C . ARG A 1 82 ? 18.963 -13.168 -25.869 1.00 66.12 82 ARG A C 1
ATOM 671 O O . ARG A 1 82 ? 19.370 -12.062 -26.201 1.00 66.12 82 ARG A O 1
ATOM 678 N N . GLU A 1 83 ? 17.709 -13.569 -26.074 1.00 57.44 83 GLU A N 1
ATOM 679 C CA . GLU A 1 83 ? 16.637 -12.729 -26.630 1.00 57.44 83 GLU A CA 1
ATOM 680 C C . GLU A 1 83 ? 16.315 -11.546 -25.697 1.00 57.44 83 GLU A C 1
ATOM 682 O O . GLU A 1 83 ? 16.255 -10.399 -26.139 1.00 57.44 83 GLU A O 1
ATOM 687 N N . GLU A 1 84 ? 16.172 -11.807 -24.394 1.00 49.16 84 GLU A N 1
ATOM 688 C CA . GLU A 1 84 ? 15.917 -10.777 -23.380 1.00 49.16 84 GLU A CA 1
ATOM 689 C C . GLU A 1 84 ? 17.093 -9.814 -23.236 1.00 49.16 84 GLU A C 1
ATOM 691 O O . GLU A 1 84 ? 16.864 -8.611 -23.220 1.00 49.16 84 GLU A O 1
ATOM 696 N N . LEU A 1 85 ? 18.335 -10.309 -23.209 1.00 64.94 85 LEU A N 1
ATOM 697 C CA . LEU A 1 85 ? 19.536 -9.467 -23.125 1.00 64.94 85 LEU A CA 1
ATOM 698 C C . LEU A 1 85 ? 19.714 -8.568 -24.354 1.00 64.94 85 LEU A C 1
ATOM 700 O O . LEU A 1 85 ? 20.165 -7.434 -24.221 1.00 64.94 85 LEU A O 1
ATOM 704 N N . ARG A 1 86 ? 19.320 -9.040 -25.545 1.00 67.69 86 ARG A N 1
ATOM 705 C CA . ARG A 1 86 ? 19.318 -8.218 -26.766 1.00 67.69 86 ARG A CA 1
ATOM 706 C C . ARG A 1 86 ? 18.317 -7.066 -26.688 1.00 67.69 86 ARG A C 1
ATOM 708 O O . ARG A 1 86 ? 18.610 -5.986 -27.183 1.00 67.69 86 ARG A O 1
ATOM 715 N N . ARG A 1 87 ? 17.146 -7.288 -26.079 1.00 59.34 87 ARG A N 1
ATOM 716 C CA . ARG A 1 87 ? 16.110 -6.250 -25.903 1.00 59.34 87 ARG A CA 1
ATOM 717 C C . ARG A 1 87 ? 16.370 -5.359 -24.685 1.00 59.34 87 ARG A C 1
ATOM 719 O O . ARG A 1 87 ? 15.982 -4.197 -24.681 1.00 59.34 87 ARG A O 1
ATOM 726 N N . ARG A 1 88 ? 16.979 -5.921 -23.641 1.00 61.50 88 ARG A N 1
ATOM 727 C CA . ARG A 1 88 ? 17.218 -5.329 -22.321 1.00 61.50 88 ARG A CA 1
ATOM 728 C C . ARG A 1 88 ? 18.564 -5.834 -21.780 1.00 61.50 88 ARG A C 1
ATOM 730 O O . ARG A 1 88 ? 18.594 -6.860 -21.101 1.00 61.50 88 ARG A O 1
ATOM 737 N N . PRO A 1 89 ? 19.673 -5.116 -22.023 1.00 74.56 89 PRO A N 1
ATOM 738 C CA . PRO A 1 89 ? 21.009 -5.532 -21.579 1.00 74.56 89 PRO A CA 1
ATOM 739 C C . PRO A 1 89 ? 21.143 -5.750 -20.061 1.00 74.56 89 PRO A C 1
ATOM 741 O O . PRO A 1 89 ? 22.019 -6.489 -19.624 1.00 74.56 89 PRO A O 1
ATOM 744 N N . SER A 1 90 ? 20.250 -5.160 -19.259 1.00 60.59 90 SER A N 1
ATOM 745 C CA . SER A 1 90 ? 20.166 -5.320 -17.801 1.00 60.59 90 SER A CA 1
ATOM 746 C C . SER A 1 90 ? 19.284 -6.487 -17.322 1.00 60.59 90 SER A C 1
ATOM 748 O O . SER A 1 90 ? 19.146 -6.677 -16.118 1.00 60.59 90 SER A O 1
ATOM 750 N N . ALA A 1 91 ? 18.696 -7.292 -18.217 1.00 59.00 91 ALA A N 1
ATOM 751 C CA . ALA A 1 91 ? 17.730 -8.340 -17.857 1.00 59.00 91 ALA A CA 1
ATOM 752 C C . ALA A 1 91 ? 18.298 -9.469 -16.970 1.00 59.00 91 ALA A C 1
ATOM 754 O O . ALA A 1 91 ? 17.529 -10.235 -16.390 1.00 59.00 91 ALA A O 1
ATOM 755 N N . SER A 1 92 ? 19.628 -9.582 -16.862 1.00 52.44 92 SER A N 1
ATOM 756 C CA . SER A 1 92 ? 20.329 -10.489 -15.936 1.00 52.44 92 SER A CA 1
ATOM 757 C C . SER A 1 92 ? 20.075 -10.168 -14.456 1.00 52.44 92 SER A C 1
ATOM 759 O O . SER A 1 92 ? 20.302 -11.011 -13.585 1.00 52.44 92 SER A O 1
ATOM 761 N N . ILE A 1 93 ? 19.577 -8.966 -14.170 1.00 52.12 93 ILE A N 1
ATOM 762 C CA . ILE A 1 93 ? 19.051 -8.558 -12.874 1.00 52.12 93 ILE A CA 1
ATOM 763 C C . ILE A 1 93 ? 17.536 -8.487 -13.036 1.00 52.12 93 ILE A C 1
ATOM 765 O O . ILE A 1 93 ? 17.021 -7.593 -13.703 1.00 52.12 93 ILE A O 1
ATOM 769 N N . VAL A 1 94 ? 16.802 -9.424 -12.438 1.00 43.25 94 VAL A N 1
ATOM 770 C CA . VAL A 1 94 ? 15.354 -9.267 -12.331 1.00 43.25 94 VAL A CA 1
ATOM 771 C C . VAL A 1 94 ? 15.091 -8.441 -11.089 1.00 43.25 94 VAL A C 1
ATOM 773 O O . VAL A 1 94 ? 15.272 -8.895 -9.958 1.00 43.25 94 VAL A O 1
ATOM 776 N N . ARG A 1 95 ? 14.625 -7.216 -11.286 1.00 48.69 95 ARG A N 1
ATOM 777 C CA . ARG A 1 95 ? 14.019 -6.454 -10.201 1.00 48.69 95 ARG A CA 1
ATOM 778 C C . ARG A 1 95 ? 12.611 -7.010 -10.005 1.00 48.69 95 ARG A C 1
ATOM 780 O O . ARG A 1 95 ? 11.649 -6.554 -10.611 1.00 48.69 95 ARG A O 1
ATOM 787 N N . VAL A 1 96 ? 12.485 -8.084 -9.224 1.00 41.72 96 VAL A N 1
ATOM 788 C CA . VAL A 1 96 ? 11.198 -8.774 -8.989 1.00 41.72 96 VAL A CA 1
ATOM 789 C C . VAL A 1 96 ? 10.417 -8.088 -7.886 1.00 41.72 96 VAL A C 1
ATOM 791 O O . VAL A 1 96 ? 9.917 -8.735 -6.973 1.00 41.72 96 VAL A O 1
ATOM 794 N N . ASN A 1 97 ? 10.269 -6.776 -7.967 1.00 46.41 97 ASN A N 1
ATOM 795 C CA . ASN A 1 97 ? 9.320 -6.118 -7.097 1.00 46.41 97 ASN A CA 1
ATOM 796 C C . ASN A 1 97 ? 7.962 -6.157 -7.800 1.00 46.41 97 ASN A C 1
ATOM 798 O O . ASN A 1 97 ? 7.684 -5.457 -8.773 1.00 46.41 97 ASN A O 1
ATOM 802 N N . ARG A 1 98 ? 7.122 -7.103 -7.361 1.00 53.44 98 ARG A N 1
ATOM 803 C CA . ARG A 1 98 ? 5.683 -7.021 -7.625 1.00 53.44 98 ARG A CA 1
ATOM 804 C C . ARG A 1 98 ? 5.197 -5.795 -6.870 1.00 53.44 98 ARG A C 1
ATOM 806 O O . ARG A 1 98 ? 5.506 -5.695 -5.689 1.00 53.44 98 ARG A O 1
ATOM 813 N N . TYR A 1 99 ? 4.431 -4.930 -7.537 1.00 70.88 99 TYR A N 1
ATOM 814 C CA . TYR A 1 99 ? 3.849 -3.716 -6.955 1.00 70.88 99 TYR A CA 1
ATOM 815 C C . TYR A 1 99 ? 3.432 -3.978 -5.510 1.00 70.88 99 TYR A C 1
ATOM 817 O O . TYR A 1 99 ? 2.616 -4.884 -5.300 1.00 70.88 99 TYR A O 1
ATOM 825 N N . GLN A 1 100 ? 3.955 -3.229 -4.536 1.00 80.38 100 GLN A N 1
ATOM 826 C CA . GLN A 1 100 ? 3.580 -3.426 -3.130 1.00 80.38 100 GLN A CA 1
ATOM 827 C C . GLN A 1 100 ? 2.059 -3.448 -2.995 1.00 80.38 100 GLN A C 1
ATOM 829 O O . GLN A 1 100 ? 1.500 -4.393 -2.454 1.00 80.38 100 GLN A O 1
ATOM 834 N N . ALA A 1 101 ? 1.363 -2.516 -3.654 1.00 86.25 101 ALA A N 1
ATOM 835 C CA . ALA A 1 101 ? -0.098 -2.472 -3.672 1.00 86.25 101 ALA A CA 1
ATOM 836 C C . ALA A 1 101 ? -0.740 -3.782 -4.176 1.00 86.25 101 ALA A C 1
ATOM 838 O O . ALA A 1 101 ? -1.683 -4.287 -3.565 1.00 86.25 101 ALA A O 1
ATOM 839 N N . TYR A 1 102 ? -0.205 -4.391 -5.238 1.00 85.62 102 TYR A N 1
ATOM 840 C CA . TYR A 1 102 ? -0.684 -5.674 -5.757 1.00 85.62 102 TYR A CA 1
ATOM 841 C C . TYR A 1 102 ? -0.347 -6.834 -4.816 1.00 85.62 102 TYR A C 1
ATOM 843 O O . TYR A 1 102 ? -1.193 -7.697 -4.571 1.00 85.62 102 TYR A O 1
ATOM 851 N N . ALA A 1 103 ? 0.880 -6.881 -4.295 1.00 82.44 103 ALA A N 1
ATOM 852 C CA . ALA A 1 103 ? 1.327 -7.918 -3.373 1.00 82.44 103 ALA A CA 1
ATOM 853 C C . ALA A 1 103 ? 0.498 -7.888 -2.080 1.00 82.44 103 ALA A C 1
ATOM 855 O O . ALA A 1 103 ? -0.066 -8.916 -1.692 1.00 82.44 103 ALA A O 1
ATOM 856 N N . THR A 1 104 ? 0.327 -6.704 -1.488 1.00 84.81 104 THR A N 1
ATOM 857 C CA . THR A 1 104 ? -0.542 -6.451 -0.338 1.00 84.81 104 THR A CA 1
ATOM 858 C C . THR A 1 104 ? -1.980 -6.848 -0.651 1.00 84.81 104 THR A C 1
ATOM 860 O O . THR A 1 104 ? -2.571 -7.604 0.116 1.00 84.81 104 THR A O 1
ATOM 863 N N . GLN A 1 105 ? -2.5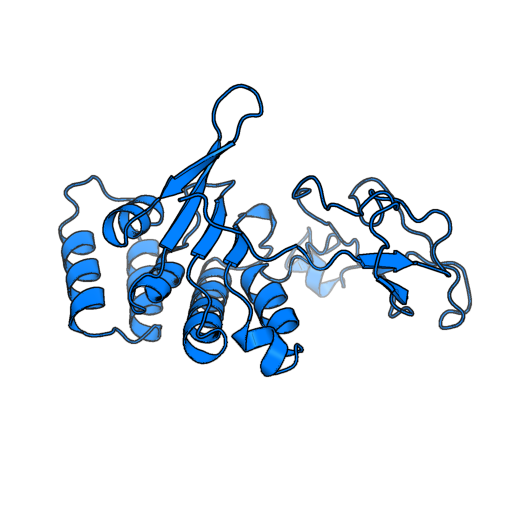37 -6.444 -1.801 1.00 91.06 105 GLN A N 1
ATOM 864 C CA . GLN A 1 105 ? -3.880 -6.866 -2.215 1.00 91.06 105 GLN A CA 1
ATOM 865 C C . GLN A 1 105 ? -4.008 -8.394 -2.263 1.00 91.06 105 GLN A C 1
ATOM 867 O O . GLN A 1 105 ? -4.965 -8.958 -1.731 1.00 91.06 105 GLN A O 1
ATOM 872 N N . LYS A 1 106 ? -3.056 -9.084 -2.903 1.00 88.50 106 LYS A N 1
ATOM 873 C CA . LYS A 1 106 ? -3.082 -10.546 -3.025 1.00 88.50 106 LYS A CA 1
ATOM 874 C C . LYS A 1 106 ? -2.966 -11.224 -1.670 1.00 88.50 106 LYS A C 1
ATOM 876 O O . LYS A 1 106 ? -3.697 -12.181 -1.432 1.00 88.50 106 LYS A O 1
ATOM 881 N N . TRP A 1 107 ? -2.113 -10.730 -0.781 1.00 86.44 107 TRP A N 1
ATOM 882 C CA . TRP A 1 107 ? -2.015 -11.253 0.576 1.00 86.44 107 TRP A CA 1
ATOM 883 C C . TRP A 1 107 ? -3.325 -11.059 1.352 1.00 86.44 107 TRP A C 1
ATOM 885 O O . TRP A 1 107 ? -3.884 -12.038 1.846 1.00 86.44 107 TRP A O 1
ATOM 895 N N . LEU A 1 108 ? -3.883 -9.845 1.353 1.00 83.00 108 LEU A N 1
ATOM 896 C CA . LEU A 1 108 ? -5.154 -9.539 2.016 1.00 83.00 108 LEU A CA 1
ATOM 897 C C . LEU A 1 108 ? -6.310 -10.390 1.482 1.00 83.00 108 LEU A C 1
ATOM 899 O O . LEU A 1 108 ? -7.129 -10.871 2.260 1.00 83.00 108 LEU A O 1
ATOM 903 N N . SER A 1 109 ? -6.349 -10.634 0.169 1.00 90.69 109 SER A N 1
ATOM 904 C CA . SER A 1 109 ? -7.389 -11.458 -0.460 1.00 90.69 109 SER A CA 1
ATOM 905 C C . SER A 1 109 ? -7.373 -12.927 -0.018 1.00 90.69 109 SER A C 1
ATOM 907 O O . SER A 1 109 ? -8.371 -13.620 -0.189 1.00 90.69 109 SER A O 1
ATOM 909 N N . ARG A 1 110 ? -6.260 -13.408 0.557 1.00 88.56 110 ARG A N 1
ATOM 910 C CA . ARG A 1 110 ? -6.135 -14.773 1.095 1.00 88.56 110 ARG A CA 1
ATOM 911 C C . ARG A 1 110 ? -6.601 -14.884 2.546 1.00 88.56 110 ARG A C 1
ATOM 913 O O . ARG A 1 110 ? -6.748 -15.999 3.040 1.00 88.56 110 ARG A O 1
ATOM 920 N N . LEU A 1 111 ? -6.803 -13.761 3.235 1.00 80.44 111 LEU A N 1
ATOM 921 C CA . LEU A 1 111 ? -7.313 -13.755 4.603 1.00 80.44 111 LEU A CA 1
ATOM 922 C C . LEU A 1 111 ? -8.788 -14.168 4.622 1.00 80.44 111 LEU A C 1
ATOM 924 O O . LEU A 1 111 ? -9.522 -13.920 3.666 1.00 80.44 111 LEU A O 1
ATOM 928 N N . SER A 1 112 ? -9.244 -14.756 5.730 1.00 89.56 112 SER A N 1
ATOM 929 C CA . SER A 1 112 ? -10.670 -15.041 5.917 1.00 89.56 112 SER A CA 1
ATOM 930 C C . SER A 1 112 ? -11.490 -13.748 5.912 1.00 89.56 112 SER A C 1
ATOM 932 O O . SER A 1 112 ? -10.998 -12.686 6.299 1.00 89.56 112 SER A O 1
ATOM 934 N N . HIS A 1 113 ? -12.769 -13.832 5.536 1.00 92.25 113 HIS A N 1
ATOM 935 C CA . HIS A 1 113 ? -13.668 -12.673 5.564 1.00 92.25 113 HIS A CA 1
ATOM 936 C C . HIS A 1 113 ? -13.698 -12.004 6.951 1.00 92.25 113 HIS A C 1
ATOM 938 O O . HIS A 1 113 ? -13.627 -10.783 7.068 1.00 92.25 113 HIS A O 1
ATOM 944 N N . LEU A 1 114 ? -13.707 -12.801 8.028 1.00 89.56 114 LEU A N 1
ATOM 945 C CA . LEU A 1 114 ? -13.650 -12.277 9.392 1.00 89.56 114 LEU A CA 1
ATOM 946 C C . LEU A 1 114 ? -12.379 -11.450 9.638 1.00 89.56 114 LEU A C 1
ATOM 948 O O . LEU A 1 114 ? -12.465 -10.361 10.200 1.00 89.56 114 LEU A O 1
ATOM 952 N N . ALA A 1 115 ? -11.212 -11.924 9.201 1.00 82.44 115 ALA A N 1
ATOM 953 C CA . ALA A 1 115 ? -9.968 -11.175 9.345 1.00 82.44 115 ALA A CA 1
ATOM 954 C C . ALA A 1 115 ? -10.005 -9.871 8.530 1.00 82.44 115 ALA A C 1
ATOM 956 O O . ALA A 1 115 ? -9.735 -8.807 9.080 1.00 82.44 115 ALA A O 1
ATOM 957 N N . GLN A 1 116 ? -10.439 -9.934 7.266 1.00 87.00 116 GLN A N 1
ATOM 958 C CA . GLN A 1 116 ? -10.566 -8.767 6.383 1.00 87.00 116 GLN A CA 1
ATOM 959 C C . GLN A 1 116 ? -11.461 -7.674 6.988 1.00 87.00 116 GLN A C 1
ATOM 961 O O . GLN A 1 116 ? -11.083 -6.503 7.029 1.00 87.00 116 GLN A O 1
ATOM 966 N N . THR A 1 117 ? -12.616 -8.052 7.545 1.00 89.50 117 THR A N 1
ATOM 967 C CA . THR A 1 117 ? -13.546 -7.094 8.169 1.00 89.50 117 THR A CA 1
ATOM 968 C C . THR A 1 117 ? -13.013 -6.429 9.435 1.00 89.50 117 THR A C 1
ATOM 970 O O . THR A 1 117 ? -13.547 -5.393 9.820 1.00 89.50 117 THR A O 1
ATOM 973 N N . ASN A 1 118 ? -11.977 -6.976 10.077 1.00 87.75 118 ASN A N 1
ATOM 974 C CA . ASN A 1 118 ? -11.383 -6.414 11.293 1.00 87.75 118 ASN A CA 1
ATOM 975 C C . ASN A 1 118 ? -10.140 -5.554 11.037 1.00 87.75 118 ASN A C 1
ATOM 977 O O . ASN A 1 118 ? -9.622 -4.949 11.975 1.00 87.75 118 ASN A O 1
ATOM 981 N N . ILE A 1 119 ? -9.679 -5.451 9.790 1.00 88.25 119 ILE A N 1
ATOM 982 C CA . ILE A 1 119 ? -8.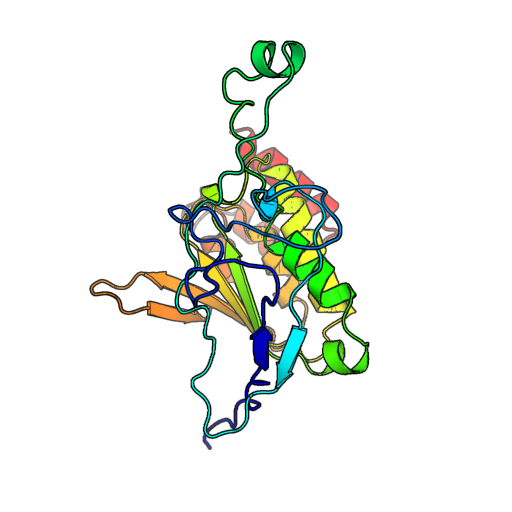570 -4.567 9.434 1.00 88.25 119 ILE A CA 1
ATOM 983 C C . ILE A 1 119 ? -9.044 -3.117 9.513 1.00 88.25 119 ILE A C 1
ATOM 985 O O . ILE A 1 119 ? -9.977 -2.718 8.817 1.00 88.25 119 ILE A O 1
ATOM 989 N N . THR A 1 120 ? -8.390 -2.331 10.366 1.00 91.44 120 THR A N 1
ATOM 990 C CA . THR A 1 120 ? -8.705 -0.913 10.595 1.00 91.44 120 THR A CA 1
ATOM 991 C C . THR A 1 120 ? -7.689 0.039 9.978 1.00 91.44 120 THR A C 1
ATOM 993 O O . THR A 1 120 ? -8.063 1.137 9.569 1.00 91.44 120 THR A O 1
ATOM 996 N N . ASN A 1 121 ? -6.431 -0.387 9.866 1.00 89.94 121 ASN A N 1
ATOM 997 C CA . ASN A 1 121 ? -5.336 0.407 9.324 1.00 89.94 121 ASN A CA 1
ATOM 998 C C . ASN A 1 121 ? -4.488 -0.459 8.390 1.00 89.94 121 ASN A C 1
ATOM 1000 O O . ASN A 1 121 ? -4.320 -1.657 8.634 1.00 89.94 121 ASN A O 1
ATOM 1004 N N . LEU A 1 122 ? -3.941 0.154 7.346 1.00 91.44 122 LEU A N 1
ATOM 1005 C CA . LEU A 1 122 ? -2.975 -0.461 6.442 1.00 91.44 122 LEU A CA 1
ATOM 1006 C C . LEU A 1 122 ? -1.790 0.472 6.245 1.00 91.44 122 LEU A C 1
ATOM 1008 O O . LEU A 1 122 ? -1.967 1.685 6.252 1.00 91.44 122 LEU A O 1
ATOM 1012 N N . SER A 1 123 ? -0.617 -0.101 6.002 1.00 88.94 123 SER A N 1
ATOM 1013 C CA . SER A 1 123 ? 0.566 0.637 5.572 1.00 88.94 123 SER A CA 1
ATOM 1014 C C . SER A 1 123 ? 0.992 0.148 4.197 1.00 88.94 123 SER A C 1
ATOM 1016 O O . SER A 1 123 ? 1.004 -1.057 3.945 1.00 88.94 123 SER A O 1
ATOM 1018 N N . LEU A 1 124 ? 1.326 1.083 3.314 1.00 88.81 124 LEU A N 1
ATOM 1019 C CA . LEU A 1 124 ? 1.762 0.820 1.953 1.00 88.81 124 LEU A CA 1
ATOM 1020 C C . LEU A 1 124 ? 3.028 1.624 1.660 1.00 88.81 124 LEU A C 1
ATOM 1022 O O . LEU A 1 124 ? 3.032 2.851 1.759 1.00 88.81 124 LEU A O 1
ATOM 1026 N N . ILE A 1 125 ? 4.097 0.934 1.280 1.00 85.62 125 ILE A N 1
ATOM 1027 C CA . ILE A 1 125 ? 5.308 1.576 0.771 1.00 85.62 125 ILE A CA 1
ATOM 1028 C C . ILE A 1 125 ? 5.089 1.863 -0.713 1.00 85.62 125 ILE A C 1
ATOM 1030 O O . ILE A 1 125 ? 4.564 1.025 -1.444 1.00 85.62 125 ILE A O 1
ATOM 1034 N N . CYS A 1 126 ? 5.406 3.089 -1.108 1.00 83.44 126 CYS A N 1
ATOM 1035 C CA . CYS A 1 126 ? 5.296 3.597 -2.463 1.00 83.44 126 CYS A CA 1
ATOM 1036 C C . CYS A 1 126 ? 6.689 4.097 -2.864 1.00 83.44 126 CYS A C 1
ATOM 1038 O O . CYS A 1 126 ? 7.129 5.152 -2.395 1.00 83.44 126 CYS A O 1
ATOM 1040 N N . ASP A 1 127 ? 7.393 3.339 -3.703 1.00 77.81 127 ASP A N 1
ATOM 1041 C CA . ASP A 1 127 ? 8.740 3.677 -4.163 1.00 77.81 127 ASP A CA 1
ATOM 1042 C C . ASP A 1 127 ? 8.908 3.381 -5.664 1.00 77.81 127 ASP A C 1
ATOM 1044 O O . ASP A 1 127 ? 8.438 2.362 -6.165 1.00 77.81 127 ASP A O 1
ATOM 1048 N N . VAL A 1 128 ? 9.625 4.253 -6.382 1.00 64.94 128 VAL A N 1
ATOM 1049 C CA . VAL A 1 128 ? 9.944 4.096 -7.819 1.00 64.94 128 VAL A CA 1
ATOM 1050 C C . VAL A 1 128 ? 10.855 2.896 -8.035 1.00 64.94 128 VAL A C 1
ATOM 1052 O O . VAL A 1 128 ? 10.836 2.220 -9.059 1.00 64.94 128 VAL A O 1
ATOM 1055 N N . PHE A 1 129 ? 11.695 2.632 -7.043 1.00 55.69 129 PHE A N 1
ATOM 1056 C CA . PHE A 1 129 ? 12.681 1.575 -7.090 1.00 55.69 129 PHE A CA 1
ATOM 1057 C C . PHE A 1 129 ? 12.074 0.193 -6.800 1.00 55.69 129 PHE A C 1
ATOM 1059 O O . PHE A 1 129 ? 12.685 -0.826 -7.135 1.00 55.69 129 PHE A O 1
ATOM 1066 N N . GLU A 1 130 ? 10.851 0.145 -6.270 1.00 53.50 130 GLU A N 1
ATOM 1067 C CA . GLU A 1 130 ? 10.036 -1.066 -6.153 1.00 53.50 130 GLU A CA 1
ATOM 1068 C C . GLU A 1 130 ? 9.278 -1.412 -7.444 1.00 53.50 130 GLU A C 1
ATOM 1070 O O . GLU A 1 130 ? 8.490 -2.356 -7.491 1.00 53.50 130 GLU A O 1
ATOM 1075 N N . GLU A 1 131 ? 9.530 -0.688 -8.527 1.00 50.75 131 GLU A N 1
ATOM 1076 C CA . GLU A 1 131 ? 8.744 -0.784 -9.742 1.00 50.75 131 GLU A CA 1
ATOM 1077 C C . GLU A 1 131 ? 9.677 -0.959 -10.950 1.00 50.75 131 GLU A C 1
ATOM 1079 O O . GLU A 1 131 ? 10.038 -0.013 -11.636 1.00 50.75 131 GLU A O 1
ATOM 1084 N N . ASP A 1 132 ? 10.016 -2.205 -11.311 1.00 53.25 132 ASP A N 1
ATOM 1085 C CA . ASP A 1 132 ? 10.545 -2.526 -12.662 1.00 53.25 132 ASP A CA 1
ATOM 1086 C C . ASP A 1 132 ? 9.429 -2.455 -13.732 1.00 53.25 132 ASP A C 1
ATOM 1088 O O . ASP A 1 132 ? 9.418 -3.153 -14.754 1.00 53.25 132 ASP A O 1
ATOM 1092 N N . CYS A 1 133 ? 8.417 -1.646 -13.432 1.00 58.28 133 CYS A N 1
ATOM 1093 C CA . CYS A 1 133 ? 7.134 -1.566 -14.083 1.00 58.28 133 CYS A CA 1
ATOM 1094 C C . CYS A 1 133 ? 7.022 -0.236 -14.822 1.00 58.28 133 CYS A C 1
ATOM 1096 O O . CYS A 1 133 ? 7.727 0.726 -14.540 1.00 58.28 133 CYS A O 1
ATOM 1098 N N . ARG A 1 134 ? 6.111 -0.178 -15.788 1.00 73.25 134 ARG A N 1
ATOM 1099 C CA . ARG A 1 134 ? 5.731 1.096 -16.399 1.00 73.25 134 ARG A CA 1
ATOM 1100 C C . ARG A 1 134 ? 4.818 1.824 -15.417 1.00 73.25 134 ARG A C 1
ATOM 1102 O O . ARG A 1 134 ? 3.913 1.175 -14.898 1.00 73.25 134 ARG A O 1
ATOM 1109 N N . ASP A 1 135 ? 4.941 3.141 -15.282 1.00 76.50 135 ASP A N 1
ATOM 1110 C CA . ASP A 1 135 ? 4.088 3.983 -14.416 1.00 76.50 135 ASP A CA 1
ATOM 1111 C C . ASP A 1 135 ? 2.587 3.666 -14.542 1.00 76.50 135 ASP A C 1
ATOM 1113 O O . ASP A 1 135 ? 1.826 3.683 -13.574 1.00 76.50 135 ASP A O 1
ATOM 1117 N N . LEU A 1 136 ? 2.142 3.304 -15.751 1.00 79.88 136 LEU A N 1
ATOM 1118 C CA . LEU A 1 136 ? 0.763 2.901 -16.018 1.00 79.88 136 LEU A CA 1
ATOM 1119 C C . LEU A 1 136 ? 0.329 1.637 -15.258 1.00 79.88 136 LEU A C 1
ATOM 1121 O O . LEU A 1 136 ? -0.829 1.521 -14.851 1.00 79.88 136 LEU A O 1
ATOM 1125 N N . ASP A 1 137 ? 1.216 0.662 -15.112 1.00 81.25 137 ASP A N 1
ATOM 1126 C CA . ASP A 1 137 ? 0.910 -0.576 -14.408 1.00 81.25 137 ASP A CA 1
ATOM 1127 C C . ASP A 1 137 ? 0.905 -0.354 -12.881 1.00 81.25 137 ASP A C 1
ATOM 1129 O O . ASP A 1 137 ? 0.044 -0.912 -12.195 1.00 81.25 137 ASP A O 1
ATOM 1133 N N . ALA A 1 138 ? 1.752 0.546 -12.364 1.00 81.12 138 ALA A N 1
ATOM 1134 C CA . ALA A 1 138 ? 1.689 1.014 -10.977 1.00 81.12 138 ALA A CA 1
ATOM 1135 C C . ALA A 1 138 ? 0.362 1.714 -10.674 1.00 81.12 138 ALA A C 1
ATOM 1137 O O . ALA A 1 138 ? -0.359 1.329 -9.752 1.00 81.12 138 ALA A O 1
ATOM 1138 N N . LEU A 1 139 ? -0.030 2.660 -11.531 1.00 85.69 139 LEU A N 1
ATOM 1139 C CA . LEU A 1 139 ? -1.326 3.333 -11.473 1.00 85.69 139 LEU A CA 1
ATOM 1140 C C . LEU A 1 139 ? -2.498 2.340 -11.411 1.00 85.69 139 LEU A C 1
ATOM 1142 O O . LEU A 1 139 ? -3.396 2.465 -10.572 1.00 85.69 139 LEU A O 1
ATOM 1146 N N . ARG A 1 140 ? -2.487 1.315 -12.272 1.00 86.81 140 ARG A N 1
ATOM 1147 C CA . ARG A 1 140 ? -3.502 0.247 -12.268 1.00 86.81 140 ARG A CA 1
ATOM 1148 C C . ARG A 1 140 ? -3.497 -0.548 -10.968 1.00 86.81 140 ARG A C 1
ATOM 1150 O O . ARG A 1 140 ? -4.567 -0.886 -10.461 1.00 86.81 140 ARG A O 1
ATOM 1157 N N . SER A 1 141 ? -2.315 -0.838 -10.435 1.00 88.06 141 SER A N 1
ATOM 1158 C CA . SER A 1 141 ? -2.154 -1.540 -9.166 1.00 88.06 141 SER A CA 1
ATOM 1159 C C . SER A 1 141 ? -2.730 -0.730 -7.999 1.00 88.06 141 SER A C 1
ATOM 1161 O O . SER A 1 141 ? -3.554 -1.261 -7.253 1.00 88.06 141 SER A O 1
ATOM 1163 N N . TYR A 1 142 ? -2.408 0.564 -7.887 1.00 91.25 142 TYR A N 1
ATOM 1164 C CA . TYR A 1 142 ? -2.990 1.446 -6.868 1.00 91.25 142 TYR A CA 1
ATOM 1165 C C . TYR A 1 142 ? -4.516 1.536 -7.004 1.00 91.25 142 TYR A C 1
ATOM 1167 O O . TYR A 1 142 ? -5.229 1.365 -6.017 1.00 91.25 142 TYR A O 1
ATOM 1175 N N . ALA A 1 143 ? -5.039 1.690 -8.227 1.00 91.56 143 ALA A N 1
ATOM 1176 C CA . ALA A 1 143 ? -6.484 1.720 -8.471 1.00 91.56 143 ALA A CA 1
ATOM 1177 C C . ALA A 1 143 ? -7.177 0.407 -8.061 1.00 91.56 143 ALA A C 1
ATOM 1179 O O . ALA A 1 143 ? -8.262 0.412 -7.475 1.00 91.56 143 ALA A O 1
ATOM 1180 N N . SER A 1 144 ? -6.573 -0.740 -8.384 1.00 93.06 144 SER A N 1
ATOM 1181 C CA . SER A 1 144 ? -7.073 -2.061 -7.985 1.00 93.06 144 SER A CA 1
ATOM 1182 C C . SER A 1 144 ? -7.066 -2.219 -6.463 1.00 93.06 144 SER A C 1
ATOM 1184 O O . SER A 1 144 ? -8.063 -2.654 -5.880 1.00 93.06 144 SER A O 1
ATOM 1186 N N . PHE A 1 145 ? -5.979 -1.808 -5.812 1.00 94.19 145 PHE A N 1
ATOM 1187 C CA . PHE A 1 145 ? -5.829 -1.889 -4.366 1.00 94.19 145 PHE A CA 1
ATOM 1188 C C . PHE A 1 145 ? -6.850 -1.014 -3.631 1.00 94.19 145 PHE A C 1
ATOM 1190 O O . PHE A 1 145 ? -7.522 -1.494 -2.717 1.00 94.19 145 PHE A O 1
ATOM 1197 N N . SER A 1 146 ? -7.065 0.226 -4.080 1.00 95.44 146 SER A N 1
ATOM 1198 C CA . SER A 1 146 ? -8.086 1.108 -3.507 1.00 95.44 146 SER A CA 1
ATOM 1199 C C . SER A 1 146 ? -9.488 0.518 -3.606 1.00 95.44 146 SER A C 1
ATOM 1201 O O . SER A 1 146 ? -10.224 0.519 -2.618 1.00 95.44 146 SER A O 1
ATOM 1203 N N . ARG A 1 147 ? -9.854 -0.059 -4.760 1.00 95.12 147 ARG A N 1
ATOM 1204 C CA . ARG A 1 147 ? -11.137 -0.769 -4.906 1.00 95.12 147 ARG A CA 1
ATOM 1205 C C . ARG A 1 147 ? -11.240 -1.950 -3.949 1.00 95.12 147 ARG A C 1
ATOM 1207 O O . ARG A 1 147 ? -12.289 -2.152 -3.340 1.00 95.12 147 ARG A O 1
ATOM 1214 N N . PHE A 1 148 ? -10.162 -2.718 -3.799 1.00 96.50 148 PHE A N 1
ATOM 1215 C CA . PHE A 1 148 ? -10.140 -3.844 -2.876 1.00 96.50 148 PHE A CA 1
ATOM 1216 C C . PHE A 1 148 ? -10.399 -3.387 -1.434 1.00 96.50 148 PHE A C 1
ATOM 1218 O O . PHE A 1 148 ? -11.269 -3.964 -0.782 1.00 96.50 148 PHE A O 1
ATOM 1225 N N . ILE A 1 149 ? -9.726 -2.330 -0.962 1.00 96.50 149 ILE A N 1
ATOM 1226 C CA . ILE A 1 149 ? -9.955 -1.751 0.374 1.00 96.50 149 ILE A CA 1
ATOM 1227 C C . ILE A 1 149 ? -11.416 -1.309 0.527 1.00 96.50 149 ILE A C 1
ATOM 1229 O O . ILE A 1 149 ? -12.066 -1.642 1.525 1.00 96.50 149 ILE A O 1
ATOM 1233 N N . LEU A 1 150 ? -11.947 -0.586 -0.465 1.00 96.38 150 LEU A N 1
ATOM 1234 C CA . LEU A 1 150 ? -13.317 -0.074 -0.448 1.00 96.38 150 LEU A CA 1
ATOM 1235 C C . LEU A 1 150 ? -14.367 -1.192 -0.391 1.00 96.38 150 LEU A C 1
ATOM 1237 O O . LEU A 1 150 ? -15.345 -1.052 0.344 1.00 96.38 150 LEU A O 1
ATOM 1241 N N . GLY A 1 151 ? -14.151 -2.291 -1.117 1.00 96.56 151 GLY A N 1
ATOM 1242 C CA . GLY A 1 151 ? -15.099 -3.403 -1.205 1.00 96.56 151 GLY A CA 1
ATOM 1243 C C . GLY A 1 151 ? -14.966 -4.460 -0.107 1.00 96.56 151 GLY A C 1
ATOM 1244 O O . GLY A 1 151 ? -15.972 -5.019 0.313 1.00 96.56 151 GLY A O 1
ATOM 1245 N N . ASN A 1 152 ? -13.749 -4.739 0.369 1.00 97.38 152 ASN A N 1
ATOM 1246 C CA . ASN A 1 152 ? -13.474 -5.929 1.190 1.00 97.38 152 ASN A CA 1
ATOM 1247 C C . ASN A 1 152 ? -13.061 -5.602 2.628 1.00 97.38 152 ASN A C 1
ATOM 1249 O O . ASN A 1 152 ? -13.157 -6.459 3.503 1.00 97.38 152 ASN A O 1
ATOM 1253 N N . LEU A 1 153 ? -12.618 -4.370 2.900 1.00 96.12 153 LEU A N 1
ATOM 1254 C CA . LEU A 1 153 ? -12.118 -3.964 4.217 1.00 96.12 153 LEU A CA 1
ATOM 1255 C C . LEU A 1 153 ? -13.019 -2.880 4.826 1.00 96.12 153 LEU A C 1
ATOM 1257 O O . LEU A 1 153 ? -12.595 -1.729 4.937 1.00 96.12 153 LEU A O 1
ATOM 1261 N N . PRO A 1 154 ? -14.272 -3.189 5.208 1.00 96.12 154 PRO A N 1
ATOM 1262 C CA . PRO A 1 154 ? -15.273 -2.187 5.590 1.00 96.12 154 PRO A CA 1
ATOM 1263 C C . PRO A 1 154 ? -14.885 -1.346 6.814 1.00 96.12 154 PRO A C 1
ATOM 1265 O O . PRO A 1 154 ? -15.350 -0.217 6.954 1.00 96.12 154 PRO A O 1
ATOM 1268 N N . ARG A 1 155 ? -14.027 -1.874 7.698 1.00 92.50 155 ARG A N 1
ATOM 1269 C CA . ARG A 1 155 ? -13.540 -1.160 8.888 1.00 92.50 155 ARG A CA 1
ATOM 1270 C C . ARG A 1 155 ? -12.214 -0.436 8.680 1.00 92.50 155 ARG A C 1
ATOM 1272 O O . ARG A 1 155 ? -11.791 0.264 9.594 1.00 92.50 155 ARG A O 1
ATOM 1279 N N . CYS A 1 156 ? -11.584 -0.559 7.511 1.00 94.81 156 CYS A N 1
ATOM 1280 C CA . CYS A 1 156 ? -10.351 0.160 7.220 1.00 94.81 156 CYS A CA 1
ATOM 1281 C C . CYS A 1 156 ? -10.660 1.659 7.122 1.00 94.81 156 CYS A C 1
ATOM 1283 O O . CYS A 1 156 ? -11.463 2.070 6.278 1.00 94.81 156 CYS A O 1
ATOM 1285 N N . ARG A 1 157 ? -10.051 2.447 8.011 1.00 93.69 157 ARG A N 1
ATOM 1286 C CA . ARG A 1 157 ? -10.215 3.905 8.109 1.00 93.69 157 ARG A CA 1
ATOM 1287 C C . ARG A 1 157 ? -8.947 4.664 7.762 1.00 93.69 157 ARG A C 1
ATOM 1289 O O . ARG A 1 157 ? -9.053 5.824 7.396 1.00 93.69 157 ARG A O 1
ATOM 1296 N N . THR A 1 158 ? -7.786 4.022 7.821 1.00 91.38 158 THR A N 1
ATOM 1297 C CA . THR A 1 158 ? -6.514 4.713 7.609 1.00 91.38 158 THR A CA 1
ATOM 1298 C C . THR A 1 158 ? -5.626 3.921 6.667 1.00 91.38 158 THR A C 1
ATOM 1300 O O . THR A 1 158 ? -5.372 2.735 6.895 1.00 91.38 158 THR A O 1
ATOM 1303 N N . LEU A 1 159 ? -5.136 4.581 5.621 1.00 93.12 159 LEU A N 1
ATOM 1304 C CA . LEU A 1 159 ? -4.011 4.102 4.828 1.00 93.12 159 LEU A CA 1
ATOM 1305 C C . LEU A 1 159 ? -2.793 4.975 5.136 1.00 93.12 159 LEU A C 1
ATOM 1307 O O . LEU A 1 159 ? -2.780 6.160 4.824 1.00 93.12 159 LEU A O 1
ATOM 1311 N N . HIS A 1 160 ? -1.768 4.386 5.733 1.00 89.81 160 HIS A N 1
ATOM 1312 C CA . HIS A 1 160 ? -0.454 4.993 5.844 1.00 89.81 160 HIS A CA 1
ATOM 1313 C C . HIS A 1 160 ? 0.293 4.749 4.543 1.00 89.81 160 HIS A C 1
ATOM 1315 O O . HIS A 1 160 ? 0.411 3.607 4.100 1.00 89.81 160 HIS A O 1
ATOM 1321 N N . THR A 1 161 ? 0.817 5.801 3.940 1.00 88.19 161 THR A N 1
ATOM 1322 C CA . THR A 1 161 ? 1.643 5.689 2.749 1.00 88.19 161 THR A CA 1
ATOM 1323 C C . THR A 1 161 ? 3.042 6.195 3.054 1.00 88.19 161 THR A C 1
ATOM 1325 O O . THR A 1 161 ? 3.233 7.243 3.672 1.00 88.19 161 THR A O 1
ATOM 1328 N N . ILE A 1 162 ? 4.041 5.408 2.673 1.00 85.06 162 ILE A N 1
ATOM 1329 C CA . ILE A 1 162 ? 5.451 5.760 2.822 1.00 85.06 162 ILE A CA 1
ATOM 1330 C C . ILE A 1 162 ? 5.966 6.108 1.440 1.00 85.06 162 ILE A C 1
ATOM 1332 O O . ILE A 1 162 ? 6.019 5.231 0.585 1.00 85.06 162 ILE A O 1
ATOM 1336 N N . HIS A 1 163 ? 6.278 7.381 1.215 1.00 80.62 163 HIS A N 1
ATOM 1337 C CA . HIS A 1 163 ? 6.745 7.863 -0.077 1.00 80.62 163 HIS A CA 1
ATOM 1338 C C . HIS A 1 163 ? 8.233 8.166 0.021 1.00 80.62 163 HIS A C 1
ATOM 1340 O O . HIS A 1 163 ? 8.637 8.980 0.848 1.00 80.62 163 HIS A O 1
ATOM 1346 N N . TRP A 1 164 ? 9.026 7.552 -0.847 1.00 73.75 164 TRP A N 1
ATOM 1347 C CA . TRP A 1 164 ? 10.444 7.897 -0.991 1.00 73.75 164 TRP A CA 1
ATOM 1348 C C . TRP A 1 164 ? 10.697 8.803 -2.198 1.00 73.75 164 TRP A C 1
ATOM 1350 O O . TRP A 1 164 ? 11.757 9.411 -2.311 1.00 73.75 164 TRP A O 1
ATOM 1360 N N . ASN A 1 165 ? 9.708 8.939 -3.088 1.00 74.69 165 ASN A N 1
ATOM 1361 C CA . ASN A 1 165 ? 9.778 9.834 -4.233 1.00 74.69 165 ASN A CA 1
ATOM 1362 C C . ASN A 1 165 ? 8.465 10.622 -4.399 1.00 74.69 165 ASN A C 1
ATOM 1364 O O . ASN A 1 165 ? 7.405 10.011 -4.567 1.00 74.69 165 ASN A O 1
ATOM 1368 N N . PRO A 1 166 ? 8.514 11.967 -4.399 1.00 72.56 166 PRO A N 1
ATOM 1369 C CA . PRO A 1 166 ? 7.326 12.813 -4.537 1.00 72.56 166 PRO A CA 1
ATOM 1370 C C . PRO A 1 166 ? 6.686 12.754 -5.933 1.00 72.56 166 PRO A C 1
ATOM 1372 O O . PRO A 1 166 ? 5.548 13.175 -6.109 1.00 72.56 166 PRO A O 1
ATOM 1375 N N . SER A 1 167 ? 7.392 12.218 -6.929 1.00 74.88 167 SER A N 1
ATOM 1376 C CA . SER A 1 167 ? 6.928 12.124 -8.319 1.00 74.88 167 SER A CA 1
ATOM 1377 C C . SER A 1 167 ? 6.051 10.896 -8.577 1.00 74.88 167 SER A C 1
ATOM 1379 O O . SER A 1 167 ? 5.626 10.676 -9.710 1.00 74.88 167 SER A O 1
ATOM 1381 N N . LEU A 1 168 ? 5.800 10.064 -7.560 1.00 76.88 168 LEU A N 1
ATOM 1382 C CA . LEU A 1 168 ? 5.019 8.845 -7.729 1.00 76.88 168 LEU A CA 1
ATOM 1383 C C . LEU A 1 168 ? 3.551 9.158 -8.044 1.00 76.88 168 LEU A C 1
ATOM 1385 O O . LEU A 1 168 ? 2.920 9.956 -7.343 1.00 76.88 168 LEU A O 1
ATOM 1389 N N . PRO A 1 169 ? 2.960 8.486 -9.046 1.00 79.25 169 PRO A N 1
ATOM 1390 C CA . PRO A 1 169 ? 1.604 8.765 -9.491 1.00 79.25 169 PRO A CA 1
ATOM 1391 C C . PRO A 1 169 ? 0.573 8.087 -8.570 1.00 79.25 169 PRO A C 1
ATOM 1393 O O . PRO A 1 169 ? -0.140 7.162 -8.954 1.00 79.25 169 PRO A O 1
ATOM 1396 N N . LEU A 1 170 ? 0.467 8.552 -7.325 1.00 87.06 170 LEU A N 1
ATOM 1397 C CA . LEU A 1 170 ? -0.379 7.950 -6.282 1.00 87.06 170 LEU A CA 1
ATOM 1398 C C . LEU A 1 170 ? -1.846 8.394 -6.331 1.00 87.06 170 LEU A C 1
ATOM 1400 O O . LEU A 1 170 ? -2.654 7.962 -5.508 1.00 87.06 170 LEU A O 1
ATOM 1404 N N . ARG A 1 171 ? -2.220 9.194 -7.336 1.00 87.06 171 ARG A N 1
ATOM 1405 C CA . ARG A 1 171 ? -3.589 9.686 -7.563 1.00 87.06 171 ARG A CA 1
ATOM 1406 C C . ARG A 1 171 ? -4.687 8.620 -7.449 1.00 87.06 171 ARG A C 1
ATOM 1408 O O . ARG A 1 171 ? -5.747 8.949 -6.920 1.00 87.06 171 ARG A O 1
ATOM 1415 N N . PRO A 1 172 ? -4.510 7.357 -7.889 1.00 90.94 172 PRO A N 1
ATOM 1416 C CA . PRO A 1 172 ? -5.564 6.359 -7.727 1.00 90.94 172 PRO A CA 1
ATOM 1417 C C . PRO A 1 172 ? -5.942 6.087 -6.265 1.00 90.94 172 PRO A C 1
ATOM 1419 O O . PRO A 1 172 ? -7.085 5.721 -5.994 1.00 90.94 172 PRO A O 1
ATOM 1422 N N . LEU A 1 173 ? -5.033 6.325 -5.312 1.00 92.38 173 LEU A N 1
ATOM 1423 C CA . LEU A 1 173 ? -5.329 6.182 -3.887 1.00 92.38 173 LEU A CA 1
ATOM 1424 C C . LEU A 1 173 ? -6.376 7.197 -3.398 1.00 92.38 173 LEU A C 1
ATOM 1426 O O . LEU A 1 173 ? -7.090 6.891 -2.442 1.00 92.38 173 LEU A O 1
ATOM 1430 N N . CYS A 1 174 ? -6.587 8.320 -4.103 1.00 91.38 174 CYS A N 1
ATOM 1431 C CA . CYS A 1 174 ? -7.658 9.284 -3.815 1.00 91.38 174 CYS A CA 1
ATOM 1432 C C . CYS A 1 174 ? -9.059 8.648 -3.804 1.00 91.38 174 CYS A C 1
ATOM 1434 O O . CYS A 1 174 ? -9.970 9.164 -3.159 1.00 91.38 174 CYS A O 1
ATOM 1436 N N . MET A 1 175 ? -9.251 7.506 -4.476 1.00 90.94 175 MET A N 1
ATOM 1437 C CA . MET A 1 175 ? -10.513 6.752 -4.442 1.00 90.94 175 MET A CA 1
ATOM 1438 C C . MET A 1 175 ? -10.948 6.394 -3.025 1.00 90.94 175 MET A C 1
ATOM 1440 O O . MET A 1 175 ? -12.143 6.316 -2.755 1.00 90.94 175 MET A O 1
ATOM 1444 N N . LEU A 1 176 ? -10.001 6.215 -2.108 1.00 94.00 176 LEU A N 1
ATOM 1445 C CA . LEU A 1 176 ? -10.287 5.860 -0.724 1.00 94.00 176 LEU A CA 1
ATOM 1446 C C . LEU A 1 176 ? -11.141 6.918 -0.009 1.00 94.00 176 LEU A C 1
ATOM 1448 O O . LEU A 1 176 ? -11.981 6.551 0.811 1.00 94.00 176 LEU A O 1
ATOM 1452 N N . PHE A 1 177 ? -11.029 8.195 -0.388 1.00 93.12 177 PHE A N 1
ATOM 1453 C CA . PHE A 1 177 ? -11.839 9.279 0.178 1.00 93.12 177 PHE A CA 1
ATOM 1454 C C . PHE A 1 177 ? -13.330 9.211 -0.192 1.00 93.12 177 PHE A C 1
ATOM 1456 O O . PHE A 1 177 ? -14.133 9.950 0.371 1.00 93.12 177 PHE A O 1
ATOM 1463 N N . GLN A 1 178 ? -13.739 8.299 -1.084 1.00 90.06 178 GLN A N 1
ATOM 1464 C CA . GLN A 1 178 ? -15.160 8.004 -1.312 1.00 90.06 178 GLN A CA 1
ATOM 1465 C C . GLN A 1 178 ? -15.830 7.363 -0.086 1.00 90.06 178 GLN A C 1
ATOM 1467 O O . GLN A 1 178 ? -17.057 7.381 0.025 1.00 90.06 178 GLN A O 1
ATOM 1472 N N . ARG A 1 179 ? -15.047 6.777 0.830 1.00 93.38 179 ARG A N 1
ATOM 1473 C CA . ARG A 1 179 ? -15.542 6.261 2.106 1.00 93.38 179 ARG A CA 1
ATOM 1474 C C . ARG A 1 179 ? -15.460 7.353 3.166 1.00 93.38 179 ARG A C 1
ATOM 1476 O O . ARG A 1 179 ? -14.386 7.868 3.463 1.00 93.38 179 ARG A O 1
ATOM 1483 N N . GLU A 1 180 ? -16.593 7.637 3.798 1.00 92.12 180 GLU A N 1
ATOM 1484 C CA . GLU A 1 180 ? -16.663 8.581 4.912 1.00 92.12 180 GLU A CA 1
ATOM 1485 C C . GLU A 1 180 ? -15.708 8.178 6.046 1.00 92.12 180 GLU A C 1
ATOM 1487 O O . GLU A 1 180 ? -15.618 7.006 6.422 1.00 92.12 180 GLU A O 1
ATOM 1492 N N . GLY A 1 181 ? -14.971 9.149 6.586 1.00 90.94 181 GLY A N 1
ATOM 1493 C CA . GLY A 1 181 ? -13.999 8.930 7.658 1.00 90.94 181 GLY A CA 1
ATOM 1494 C C . GLY A 1 181 ? -12.750 8.146 7.245 1.00 90.94 181 GLY A C 1
ATOM 1495 O O . GLY A 1 181 ? -12.004 7.721 8.124 1.00 90.94 181 GLY A O 1
ATOM 1496 N N . MET A 1 182 ? -12.528 7.916 5.947 1.00 93.88 182 MET A N 1
ATOM 1497 C CA . MET A 1 182 ? -11.263 7.387 5.446 1.00 93.88 182 MET A CA 1
ATOM 1498 C C . MET A 1 182 ? -10.193 8.484 5.450 1.00 93.88 182 MET A C 1
ATOM 1500 O O . MET A 1 182 ? -10.453 9.625 5.071 1.00 93.88 182 MET A O 1
ATOM 1504 N N . GLN A 1 183 ? -8.989 8.123 5.872 1.00 92.94 183 GLN A N 1
ATOM 1505 C CA . GLN A 1 183 ? -7.836 8.999 6.008 1.00 92.94 183 GLN A CA 1
ATOM 1506 C C . GLN A 1 183 ? -6.647 8.394 5.266 1.00 92.94 183 GLN A C 1
ATOM 1508 O O . GLN A 1 183 ? -6.443 7.175 5.287 1.00 92.94 183 GLN A O 1
ATOM 1513 N N . ILE A 1 184 ? -5.847 9.252 4.637 1.00 92.81 184 ILE A N 1
ATOM 1514 C CA . ILE A 1 184 ? -4.536 8.871 4.119 1.00 92.81 184 ILE A CA 1
ATOM 1515 C C . ILE A 1 184 ? -3.486 9.666 4.887 1.00 92.81 184 ILE A C 1
ATOM 1517 O O . ILE A 1 184 ? -3.553 10.893 4.964 1.00 92.81 184 ILE A O 1
ATOM 1521 N N . LEU A 1 185 ? -2.555 8.942 5.501 1.00 88.81 185 LEU A N 1
ATOM 1522 C CA . LEU A 1 185 ? -1.459 9.499 6.277 1.00 88.81 185 LEU A CA 1
ATOM 1523 C C . LEU A 1 185 ? -0.170 9.327 5.489 1.00 88.81 185 LEU A C 1
ATOM 1525 O O . LEU A 1 185 ? 0.323 8.208 5.350 1.00 88.81 185 LEU A O 1
ATOM 1529 N N . VAL A 1 186 ? 0.380 10.431 4.998 1.00 88.44 186 VAL A N 1
ATOM 1530 C CA . VAL A 1 186 ? 1.625 10.409 4.232 1.00 88.44 186 VAL A CA 1
ATOM 1531 C C . VAL A 1 186 ? 2.793 10.561 5.194 1.00 88.44 186 VAL A C 1
ATOM 1533 O O . VAL A 1 186 ? 2.847 11.517 5.970 1.00 88.44 186 VAL A O 1
ATOM 1536 N N . LYS A 1 187 ? 3.729 9.613 5.158 1.00 84.44 187 LYS A N 1
ATOM 1537 C CA . LYS A 1 187 ? 5.009 9.738 5.855 1.00 84.44 187 LYS A CA 1
ATOM 1538 C C . LYS A 1 187 ? 5.826 10.820 5.155 1.00 84.44 187 LYS A C 1
ATOM 1540 O O . LYS A 1 187 ? 6.185 10.652 3.992 1.00 84.44 187 LYS A O 1
ATOM 1545 N N . GLN A 1 188 ? 6.129 11.895 5.870 1.00 74.81 188 GLN A N 1
ATOM 1546 C CA . GLN A 1 188 ? 7.127 12.872 5.459 1.00 74.81 188 GLN A CA 1
ATOM 1547 C C . GLN A 1 188 ? 8.425 12.623 6.226 1.00 74.81 188 GLN A C 1
ATOM 1549 O O . GLN A 1 188 ? 8.418 12.323 7.427 1.00 74.81 188 GLN A O 1
ATOM 1554 N N . GLU A 1 189 ? 9.538 12.722 5.509 1.00 69.62 189 GLU A N 1
ATOM 1555 C CA . GLU A 1 189 ? 10.866 12.737 6.105 1.00 69.62 189 GLU A CA 1
ATOM 1556 C C . GLU A 1 189 ? 11.049 14.060 6.856 1.00 69.62 189 GLU A C 1
ATOM 1558 O O . GLU A 1 189 ? 10.910 15.138 6.277 1.00 69.62 189 GLU A O 1
ATOM 1563 N N . VAL A 1 190 ? 11.307 13.979 8.162 1.00 57.66 190 VAL A N 1
ATOM 1564 C CA . VAL A 1 190 ? 11.760 15.119 8.958 1.00 57.66 190 VAL A CA 1
ATOM 1565 C C . VAL A 1 190 ? 13.229 14.857 9.269 1.00 57.66 190 VAL A C 1
ATOM 1567 O O . VAL A 1 190 ? 13.607 13.727 9.572 1.00 57.66 190 VAL A O 1
ATOM 1570 N N . THR A 1 191 ? 14.061 15.889 9.158 1.00 59.16 191 THR A N 1
ATOM 1571 C CA . THR A 1 191 ? 15.483 15.846 9.529 1.00 59.16 191 THR A CA 1
ATOM 1572 C C . THR A 1 191 ? 15.691 15.150 10.886 1.00 59.16 191 THR A C 1
ATOM 1574 O O . THR A 1 191 ? 14.897 15.365 11.805 1.00 59.16 191 THR A O 1
ATOM 1577 N N . ASP A 1 192 ? 16.762 14.356 11.007 1.00 58.44 192 ASP A N 1
ATOM 1578 C CA . ASP A 1 192 ? 17.190 13.590 12.200 1.00 58.44 192 ASP A CA 1
ATOM 1579 C C . ASP A 1 192 ? 16.379 12.317 12.540 1.00 58.44 192 ASP A C 1
ATOM 1581 O O . ASP A 1 192 ? 15.891 12.178 13.665 1.00 58.44 192 ASP A O 1
ATOM 1585 N N . ASP A 1 193 ? 16.235 11.376 11.593 1.00 59.38 193 ASP A N 1
ATOM 1586 C CA . ASP A 1 193 ? 15.643 10.026 11.782 1.00 59.38 193 ASP A CA 1
ATOM 1587 C C . ASP A 1 193 ? 14.226 9.994 12.390 1.00 59.38 193 ASP A C 1
ATOM 1589 O O . ASP A 1 193 ? 13.706 8.950 12.804 1.00 59.38 193 ASP A O 1
ATOM 1593 N N . LYS A 1 194 ? 13.555 11.146 12.444 1.00 61.00 194 LYS A N 1
ATOM 1594 C CA . LYS A 1 194 ? 12.198 11.281 12.962 1.00 61.00 194 LYS A CA 1
ATOM 1595 C C . LYS A 1 194 ? 11.235 11.365 11.799 1.00 61.00 194 LYS A C 1
ATOM 1597 O O . LYS A 1 194 ? 11.362 12.180 10.896 1.00 61.00 194 LYS A O 1
ATOM 1602 N N . TYR A 1 195 ? 10.207 10.536 11.855 1.00 65.06 195 TYR A N 1
ATOM 1603 C CA . TYR A 1 195 ? 9.168 10.527 10.842 1.00 65.06 195 TYR A CA 1
ATOM 1604 C C . TYR A 1 195 ? 7.902 11.158 11.391 1.00 65.06 195 TYR A C 1
ATOM 1606 O O . TYR A 1 195 ? 7.459 10.830 12.495 1.00 65.06 195 TYR A O 1
ATOM 1614 N N . LYS A 1 196 ? 7.295 12.037 10.596 1.00 75.75 196 LYS A N 1
ATOM 1615 C CA . LYS A 1 196 ? 5.978 12.591 10.891 1.00 75.75 196 LYS A CA 1
ATOM 1616 C C . LYS A 1 196 ? 5.009 12.123 9.820 1.00 75.75 196 LYS A C 1
ATOM 1618 O O . LYS A 1 196 ? 5.283 12.208 8.627 1.00 75.75 196 LYS A O 1
ATOM 1623 N N . PHE A 1 197 ? 3.872 11.610 10.267 1.00 77.44 197 PHE A N 1
ATOM 1624 C CA . PHE A 1 197 ? 2.745 11.369 9.385 1.00 77.44 197 PHE A CA 1
ATOM 1625 C C . PHE A 1 197 ? 1.897 12.626 9.344 1.00 77.44 197 PHE A C 1
ATOM 1627 O O . PHE A 1 197 ? 1.470 13.123 10.390 1.00 77.44 197 PHE A O 1
ATOM 1634 N N . GLU A 1 198 ? 1.653 13.129 8.144 1.00 84.12 198 GLU A N 1
ATOM 1635 C CA . GLU A 1 198 ? 0.732 14.234 7.942 1.00 84.12 198 GLU A CA 1
ATOM 1636 C C . GLU A 1 198 ? -0.595 13.697 7.425 1.00 84.12 198 GLU A C 1
ATOM 1638 O O . GLU A 1 198 ? -0.647 12.856 6.523 1.00 84.12 198 GLU A O 1
ATOM 1643 N N . LEU A 1 199 ? -1.677 14.153 8.056 1.00 82.94 199 LEU A N 1
ATOM 1644 C CA . LEU A 1 199 ? -3.021 13.861 7.595 1.00 82.94 199 LEU A CA 1
ATOM 1645 C C . LEU A 1 199 ? -3.264 14.645 6.315 1.00 82.94 199 LEU A C 1
ATOM 1647 O O . LEU A 1 199 ? -3.301 15.873 6.340 1.00 82.94 199 LEU A O 1
ATOM 1651 N N . CYS A 1 200 ? -3.473 13.928 5.219 1.00 82.69 200 CYS A N 1
ATOM 1652 C CA . CYS A 1 200 ? -3.885 14.538 3.974 1.00 82.69 200 CYS A CA 1
ATOM 1653 C C . CYS A 1 200 ? -5.395 14.365 3.821 1.00 82.69 200 CYS A C 1
ATOM 1655 O O . CYS A 1 200 ? -5.908 13.243 3.767 1.00 82.69 200 CYS A O 1
ATOM 1657 N N . ASP A 1 201 ? -6.116 15.481 3.739 1.00 85.00 201 ASP A N 1
ATOM 1658 C CA . ASP A 1 201 ? -7.454 15.464 3.159 1.00 85.00 201 ASP A CA 1
ATOM 1659 C C . ASP A 1 201 ? -7.381 15.115 1.658 1.00 85.00 201 ASP A C 1
ATOM 1661 O O . ASP A 1 201 ? -6.303 15.042 1.060 1.00 85.00 201 ASP A O 1
ATOM 1665 N N . ALA A 1 202 ? -8.539 14.884 1.041 1.00 82.56 202 ALA A N 1
ATOM 1666 C CA . ALA A 1 202 ? -8.610 14.460 -0.352 1.00 82.56 202 ALA A CA 1
ATOM 1667 C C . ALA A 1 202 ? -7.961 15.453 -1.327 1.00 82.56 202 ALA A C 1
ATOM 1669 O O . ALA A 1 202 ? -7.329 15.031 -2.296 1.00 82.56 202 ALA A O 1
ATOM 1670 N N . TRP A 1 203 ? -8.102 16.755 -1.073 1.00 81.88 203 TRP A N 1
ATOM 1671 C CA . TRP A 1 203 ? -7.532 17.801 -1.914 1.00 81.88 203 TRP A CA 1
ATOM 1672 C C . TRP A 1 203 ? -6.017 17.866 -1.741 1.00 81.88 203 TRP A C 1
ATOM 1674 O O . TRP A 1 203 ? -5.287 17.786 -2.726 1.00 81.88 203 TRP A O 1
ATOM 1684 N N . THR A 1 204 ? -5.553 17.917 -0.494 1.00 84.56 204 THR A N 1
ATOM 1685 C CA . THR A 1 204 ? -4.135 17.936 -0.128 1.00 84.56 204 THR A CA 1
ATOM 1686 C C . THR A 1 204 ? -3.408 16.702 -0.663 1.00 84.56 204 THR A C 1
ATOM 1688 O O . THR A 1 204 ? -2.317 16.811 -1.213 1.00 84.56 204 THR A O 1
ATOM 1691 N N . PHE A 1 205 ? -4.015 15.517 -0.575 1.00 86.19 205 PHE A N 1
ATOM 1692 C CA . PHE A 1 205 ? -3.423 14.300 -1.130 1.00 86.19 205 PHE A CA 1
ATOM 1693 C C . PHE A 1 205 ? -3.383 14.332 -2.668 1.00 86.19 205 PHE A C 1
ATOM 1695 O O . PHE A 1 205 ? -2.393 13.925 -3.280 1.00 86.19 205 PHE A O 1
ATOM 1702 N N . TYR A 1 206 ? -4.439 14.843 -3.311 1.00 82.25 206 TYR A N 1
ATOM 1703 C CA . TYR A 1 206 ? -4.497 14.970 -4.768 1.00 82.25 206 TYR A CA 1
ATOM 1704 C C . TYR A 1 206 ? -3.434 15.938 -5.308 1.00 82.25 206 TYR A C 1
ATOM 1706 O O . TYR A 1 206 ? -2.779 15.628 -6.305 1.00 82.25 206 TYR A O 1
ATOM 1714 N N . THR A 1 207 ? -3.237 17.088 -4.657 1.00 79.94 207 THR A N 1
ATOM 1715 C CA . THR A 1 207 ? -2.202 18.058 -5.044 1.00 79.94 207 THR A CA 1
ATOM 1716 C C . THR A 1 207 ? -0.804 17.506 -4.790 1.00 79.94 207 THR A C 1
ATOM 1718 O O . THR A 1 207 ? 0.046 17.593 -5.674 1.00 79.94 207 THR A O 1
ATOM 1721 N N . TYR A 1 208 ? -0.590 16.857 -3.641 1.00 78.44 208 TYR A N 1
ATOM 1722 C CA . TYR A 1 208 ? 0.695 16.263 -3.267 1.00 78.44 208 TYR A CA 1
ATOM 1723 C C . TYR A 1 208 ? 1.161 15.190 -4.260 1.00 78.44 208 TYR A C 1
ATOM 1725 O O . TYR A 1 208 ? 2.326 15.139 -4.635 1.00 78.44 208 TYR A O 1
ATOM 1733 N N . THR A 1 209 ? 0.242 14.340 -4.722 1.00 77.56 209 THR A N 1
ATOM 1734 C CA . THR A 1 209 ? 0.550 13.188 -5.593 1.00 77.56 209 THR A CA 1
ATOM 1735 C C . THR A 1 209 ? 0.432 13.500 -7.083 1.00 77.56 209 THR A C 1
ATOM 1737 O O . THR A 1 209 ? 0.573 12.623 -7.937 1.00 77.56 209 THR A O 1
ATOM 1740 N N . GLY A 1 210 ? 0.119 14.752 -7.412 1.00 66.62 210 GLY A N 1
ATOM 1741 C CA . GLY A 1 210 ? -0.210 15.176 -8.758 1.00 66.62 210 GLY A CA 1
ATOM 1742 C C . GLY A 1 210 ? 0.910 15.840 -9.535 1.00 66.62 210 GLY A C 1
ATOM 1743 O O . GLY A 1 210 ? 0.549 16.460 -10.530 1.00 66.62 210 GLY A O 1
ATOM 1744 N N . ALA A 1 211 ? 2.171 15.710 -9.098 1.00 49.19 211 ALA A N 1
ATOM 1745 C CA . ALA A 1 211 ? 3.382 16.327 -9.650 1.00 49.19 211 ALA A CA 1
ATOM 1746 C C . ALA A 1 211 ? 3.200 16.952 -11.052 1.00 49.19 211 ALA A C 1
ATOM 1748 O O . ALA A 1 211 ? 2.877 16.261 -12.018 1.00 49.19 211 ALA A O 1
ATOM 1749 N N . TYR A 1 212 ? 3.445 18.269 -11.103 1.00 44.25 212 TYR A N 1
ATOM 1750 C CA . TYR A 1 212 ? 3.237 19.243 -12.189 1.00 44.25 212 TYR A CA 1
ATOM 1751 C C . TYR A 1 212 ? 1.890 19.980 -12.195 1.00 44.25 212 TYR A C 1
ATOM 1753 O O . TYR A 1 212 ? 1.007 19.802 -13.035 1.00 44.25 212 TYR A O 1
ATOM 1761 N N . GLY A 1 213 ? 1.791 20.929 -11.267 1.00 43.81 213 GLY A N 1
ATOM 1762 C CA . GLY A 1 213 ? 0.904 22.075 -11.382 1.00 43.81 213 GLY A CA 1
ATOM 1763 C C . GLY A 1 213 ? 0.865 22.854 -10.082 1.00 43.81 213 GLY A C 1
ATOM 1764 O O . GLY A 1 213 ? 0.338 22.350 -9.099 1.00 43.81 213 GLY A O 1
ATOM 1765 N N . HIS A 1 214 ? 1.414 24.070 -10.105 1.00 48.31 214 HIS A N 1
ATOM 1766 C CA . HIS A 1 214 ? 1.176 25.147 -9.139 1.00 48.31 214 HIS A CA 1
ATOM 1767 C C . HIS A 1 214 ? -0.252 25.107 -8.549 1.00 48.31 214 HIS A C 1
ATOM 1769 O O . HIS A 1 214 ? -1.188 24.702 -9.241 1.00 48.31 214 HIS A O 1
ATOM 1775 N N . GLU A 1 215 ? -0.437 25.615 -7.324 1.00 54.00 215 GLU A N 1
ATOM 1776 C CA . GLU A 1 215 ? -1.726 25.713 -6.594 1.00 54.00 215 GLU A CA 1
ATOM 1777 C C . GLU A 1 215 ? -2.899 26.325 -7.408 1.00 54.00 215 GLU A C 1
ATOM 1779 O O . GLU A 1 215 ? -4.078 26.174 -7.061 1.00 54.00 215 GLU A O 1
ATOM 1784 N N . ASP A 1 216 ? -2.585 26.926 -8.556 1.00 59.81 216 ASP A N 1
ATOM 1785 C CA . ASP A 1 216 ? -3.499 27.492 -9.538 1.00 59.81 216 ASP A CA 1
ATOM 1786 C C . ASP A 1 216 ? -3.691 26.673 -10.821 1.00 59.81 216 ASP A C 1
ATOM 1788 O O . ASP A 1 216 ? -4.047 27.245 -11.842 1.00 59.81 216 ASP A O 1
ATOM 1792 N N . ASN A 1 217 ? -3.525 25.346 -10.827 1.00 65.38 217 ASN A N 1
ATOM 1793 C CA . ASN A 1 217 ? -3.923 24.542 -11.991 1.00 65.38 217 ASN A CA 1
ATOM 1794 C C . ASN A 1 217 ? -5.461 24.323 -12.025 1.00 65.38 217 ASN A C 1
ATOM 1796 O O . ASN A 1 217 ? -5.975 23.439 -11.323 1.00 65.38 217 ASN A O 1
ATOM 1800 N N . PRO A 1 218 ? -6.237 25.051 -12.863 1.00 66.69 218 PRO A N 1
ATOM 1801 C CA . PRO A 1 218 ? -7.688 24.886 -12.941 1.00 66.69 218 PRO A CA 1
ATOM 1802 C C . PRO A 1 218 ? -8.108 23.509 -13.471 1.00 66.69 218 PRO A C 1
ATOM 1804 O O . PRO A 1 218 ? -9.221 23.069 -13.183 1.00 66.69 218 PRO A O 1
ATOM 1807 N N . ALA A 1 219 ? -7.253 22.799 -14.218 1.00 63.56 219 ALA A N 1
ATOM 1808 C CA . ALA A 1 219 ? -7.540 21.432 -14.648 1.00 63.56 219 ALA A CA 1
ATOM 1809 C C . ALA A 1 219 ? -7.536 20.462 -13.457 1.00 63.56 219 ALA A C 1
ATOM 1811 O O . ALA A 1 219 ? -8.455 19.655 -13.334 1.00 63.56 219 ALA A O 1
ATOM 1812 N N . GLY A 1 220 ? -6.584 20.615 -12.529 1.00 64.00 220 GLY A N 1
ATOM 1813 C CA . GLY A 1 220 ? -6.534 19.839 -11.286 1.00 64.00 220 GLY A CA 1
ATOM 1814 C C . GLY A 1 220 ? -7.761 20.070 -10.398 1.00 64.00 220 GLY A C 1
ATOM 1815 O O . GLY A 1 220 ? -8.394 19.107 -9.967 1.00 64.00 220 GLY A O 1
ATOM 1816 N N . LYS A 1 221 ? -8.166 21.337 -10.210 1.00 68.12 221 LYS A N 1
ATOM 1817 C CA . LYS A 1 221 ? -9.395 21.699 -9.471 1.00 68.12 221 LYS A CA 1
ATOM 1818 C C . LYS A 1 221 ? -10.647 21.088 -10.111 1.00 68.12 221 LYS A C 1
ATOM 1820 O O . LYS A 1 221 ? -11.481 20.514 -9.412 1.00 68.12 221 LYS A O 1
ATOM 1825 N N . ARG A 1 222 ? -10.774 21.158 -11.443 1.00 69.31 222 ARG A N 1
ATOM 1826 C CA . ARG A 1 222 ? -11.900 20.549 -12.175 1.00 69.31 222 ARG A CA 1
ATOM 1827 C C . ARG A 1 222 ? -11.937 19.030 -12.018 1.00 69.31 222 ARG A C 1
ATOM 1829 O O . ARG A 1 222 ? -13.004 18.498 -11.730 1.00 69.31 222 ARG A O 1
ATOM 1836 N N . LEU A 1 223 ? -10.798 18.353 -12.154 1.00 63.94 223 LEU A N 1
ATOM 1837 C CA . LEU A 1 223 ? -10.679 16.902 -11.977 1.00 63.94 223 LEU A CA 1
ATOM 1838 C C . LEU A 1 223 ? -11.068 16.460 -10.565 1.00 63.94 223 LEU A C 1
ATOM 1840 O O . LEU A 1 223 ? -11.862 15.536 -10.420 1.00 63.94 223 LEU A O 1
ATOM 1844 N N . TYR A 1 224 ? -10.596 17.159 -9.534 1.00 66.56 224 TYR A N 1
ATOM 1845 C CA . TYR A 1 224 ? -10.986 16.885 -8.151 1.00 66.56 224 TYR A CA 1
ATOM 1846 C C . TYR A 1 224 ? -12.492 17.065 -7.916 1.00 66.56 224 TYR A C 1
ATOM 1848 O O . TYR A 1 224 ? -13.150 16.185 -7.358 1.00 66.56 224 TYR A O 1
ATOM 1856 N N . HIS A 1 225 ? -13.070 18.178 -8.381 1.00 71.56 225 HIS A N 1
ATOM 1857 C CA . HIS A 1 225 ? -14.511 18.410 -8.252 1.00 71.56 225 HIS A CA 1
ATOM 1858 C C . HIS A 1 225 ? -15.332 17.357 -8.993 1.00 71.56 225 HIS A C 1
ATOM 1860 O O . HIS A 1 225 ? -16.362 16.911 -8.483 1.00 71.56 225 HIS A O 1
ATOM 1866 N N . ARG A 1 226 ? -14.860 16.936 -10.167 1.00 68.06 226 ARG A N 1
ATOM 1867 C CA . ARG A 1 226 ? -15.465 15.864 -10.948 1.00 68.06 226 ARG A CA 1
ATOM 1868 C C . ARG A 1 226 ? -15.399 14.533 -10.208 1.00 68.06 226 ARG A C 1
ATOM 1870 O O . ARG A 1 226 ? -16.410 13.858 -10.077 1.00 68.06 226 ARG A O 1
ATOM 1877 N N . PHE A 1 227 ? -14.248 14.205 -9.634 1.00 64.81 227 PHE A N 1
ATOM 1878 C CA . PHE A 1 227 ? -14.048 13.002 -8.834 1.00 64.81 227 PHE A CA 1
ATOM 1879 C C . PHE A 1 227 ? -15.016 12.917 -7.653 1.00 64.81 227 PHE A C 1
ATOM 1881 O O . PHE A 1 227 ? -15.661 11.888 -7.444 1.00 64.81 227 PHE A O 1
ATOM 1888 N N . HIS A 1 228 ? -15.153 14.019 -6.914 1.00 65.31 228 HIS A N 1
ATOM 1889 C CA . HIS A 1 228 ? -16.027 14.090 -5.748 1.00 65.31 228 HIS A CA 1
ATOM 1890 C C . HIS A 1 228 ? -17.520 14.101 -6.096 1.00 65.31 228 HIS A C 1
ATOM 1892 O O . HIS A 1 228 ? -18.319 13.591 -5.311 1.00 65.31 228 HIS A O 1
ATOM 1898 N N . ARG A 1 229 ? -17.914 14.673 -7.241 1.00 67.25 229 ARG A N 1
ATOM 1899 C CA . ARG A 1 229 ? -19.327 14.730 -7.654 1.00 67.25 229 ARG A CA 1
ATOM 1900 C C . ARG A 1 229 ? -19.789 13.498 -8.421 1.00 67.25 229 ARG A C 1
ATOM 1902 O O . ARG A 1 229 ? -20.914 13.057 -8.215 1.00 67.25 229 ARG A O 1
ATOM 1909 N N . GLU A 1 230 ? -18.954 12.963 -9.304 1.00 65.88 230 GLU A N 1
ATOM 1910 C CA . GLU A 1 230 ? -19.388 12.012 -10.334 1.00 65.88 230 GLU A CA 1
ATOM 1911 C C . GLU A 1 230 ? -19.033 10.555 -10.011 1.00 65.88 230 GLU A C 1
ATOM 1913 O O . GLU A 1 230 ? -19.436 9.674 -10.761 1.00 65.88 230 GLU A O 1
ATOM 1918 N N . LYS A 1 231 ? -18.324 10.272 -8.900 1.00 65.56 231 LYS A N 1
ATOM 1919 C CA . LYS A 1 231 ? -17.803 8.923 -8.584 1.00 65.56 231 LYS A CA 1
ATOM 1920 C C . LYS A 1 231 ? -17.110 8.306 -9.811 1.00 65.56 231 LYS A C 1
ATOM 1922 O O . LYS A 1 231 ? -17.489 7.229 -10.265 1.00 65.56 231 LYS A O 1
ATOM 1927 N N . LEU A 1 232 ? -16.136 9.036 -10.362 1.00 59.28 232 LEU A N 1
ATOM 1928 C CA . LEU A 1 232 ? -15.497 8.720 -11.645 1.00 59.28 232 LEU A CA 1
ATOM 1929 C C . LEU A 1 232 ? -15.056 7.253 -11.767 1.00 59.28 232 LEU A C 1
ATOM 1931 O O . LEU A 1 232 ? -14.519 6.662 -10.823 1.00 59.28 232 LEU A O 1
ATOM 1935 N N . ASP A 1 233 ? -15.234 6.709 -12.973 1.00 64.38 233 ASP A N 1
ATOM 1936 C CA . ASP A 1 233 ? -14.713 5.401 -13.359 1.00 64.38 233 ASP A CA 1
ATOM 1937 C C . ASP A 1 233 ? -13.174 5.471 -13.423 1.00 64.38 233 ASP A C 1
ATOM 1939 O O . ASP A 1 233 ? -12.620 6.383 -14.039 1.00 64.38 233 ASP A O 1
ATOM 1943 N N . PRO A 1 234 ? -12.425 4.540 -12.817 1.00 55.28 234 PRO A N 1
ATOM 1944 C CA . PRO A 1 234 ? -10.968 4.591 -12.852 1.00 55.28 234 PRO A CA 1
ATOM 1945 C C . PRO A 1 234 ? -10.326 4.404 -14.225 1.00 55.28 234 PRO A C 1
ATOM 1947 O O . PRO A 1 234 ? -9.168 4.786 -14.379 1.00 55.28 234 PRO A O 1
ATOM 1950 N N . GLU A 1 235 ? -11.039 3.884 -15.227 1.00 67.25 235 GLU A N 1
ATOM 1951 C CA . GLU A 1 235 ? -10.582 3.983 -16.624 1.00 67.25 235 GLU A CA 1
ATOM 1952 C C . GLU A 1 235 ? -10.450 5.455 -17.062 1.00 67.25 235 GLU A C 1
ATOM 1954 O O . GLU A 1 235 ? -9.512 5.798 -17.782 1.00 67.25 235 GLU A O 1
ATOM 1959 N N . GLN A 1 236 ? -11.305 6.349 -16.550 1.00 68.00 236 GLN A N 1
ATOM 1960 C CA . GLN A 1 236 ? -11.209 7.793 -16.783 1.00 68.00 236 GLN A CA 1
ATOM 1961 C C . GLN A 1 236 ? -10.026 8.399 -16.019 1.00 68.00 236 GLN A C 1
ATOM 1963 O O . GLN A 1 236 ? -9.244 9.126 -16.615 1.00 68.00 236 GLN A O 1
ATOM 1968 N N . ILE A 1 237 ? -9.796 8.010 -14.757 1.00 63.50 237 ILE A N 1
ATOM 1969 C CA . ILE A 1 237 ? -8.615 8.458 -13.983 1.00 63.50 237 ILE A CA 1
ATOM 1970 C C . ILE A 1 237 ? -7.309 8.063 -14.695 1.00 63.50 237 ILE A C 1
ATOM 1972 O O . ILE A 1 237 ? -6.359 8.848 -14.774 1.00 63.50 237 ILE A O 1
ATOM 1976 N N . LEU A 1 238 ? -7.251 6.833 -15.215 1.00 62.84 238 LEU A N 1
ATOM 1977 C CA . LEU A 1 238 ? -6.112 6.324 -15.979 1.00 62.84 238 LEU A CA 1
ATOM 1978 C C . LEU A 1 238 ? -5.980 7.027 -17.338 1.00 62.84 238 LEU A C 1
ATOM 1980 O O . LEU A 1 238 ? -4.858 7.285 -17.774 1.00 62.84 238 LEU A O 1
ATOM 1984 N N . GLY A 1 239 ? -7.099 7.335 -17.999 1.00 68.88 239 GLY A N 1
ATOM 1985 C CA . GLY A 1 239 ? -7.155 8.114 -19.237 1.00 68.88 239 GLY A CA 1
ATOM 1986 C C . GLY A 1 239 ? -6.608 9.530 -19.061 1.00 68.88 239 GLY A C 1
ATOM 1987 O O . GLY A 1 239 ? -5.683 9.918 -19.773 1.00 68.88 239 GLY A O 1
ATOM 1988 N N . ASP A 1 240 ? -7.086 10.242 -18.044 1.00 64.31 240 ASP A N 1
ATOM 1989 C CA . ASP A 1 240 ? -6.678 11.614 -17.721 1.00 64.31 240 ASP A CA 1
ATOM 1990 C C . ASP A 1 240 ? -5.196 11.678 -17.312 1.00 64.31 240 ASP A C 1
ATOM 1992 O O . ASP A 1 240 ? -4.459 12.590 -17.690 1.00 64.31 240 ASP A O 1
ATOM 1996 N N . SER A 1 241 ? -4.713 10.655 -16.597 1.00 60.19 241 SER A N 1
ATOM 1997 C CA . SER A 1 241 ? -3.292 10.535 -16.243 1.00 60.19 241 SER A CA 1
ATOM 1998 C C . SER A 1 241 ? -2.405 10.316 -17.477 1.00 60.19 241 SER A C 1
ATOM 2000 O O . SER A 1 241 ? -1.302 10.854 -17.539 1.00 60.19 241 SER A O 1
ATOM 2002 N N . LYS A 1 242 ? -2.882 9.575 -18.489 1.00 59.62 242 LYS A N 1
ATOM 2003 C CA . LYS A 1 242 ? -2.159 9.394 -19.760 1.00 59.62 242 LYS A CA 1
ATOM 2004 C C . LYS A 1 242 ? -2.089 10.670 -20.592 1.00 59.62 242 LYS A C 1
ATOM 2006 O O . LYS A 1 242 ? -1.119 10.827 -21.325 1.00 59.62 242 LYS A O 1
ATOM 2011 N N . GLU A 1 243 ? -3.097 11.539 -20.544 1.00 59.62 243 GLU A N 1
ATOM 2012 C CA . GLU A 1 243 ? -3.039 12.828 -21.249 1.00 59.62 243 GLU A CA 1
ATOM 2013 C C . GLU A 1 243 ? -2.047 13.791 -20.598 1.00 59.62 243 GLU A C 1
ATOM 2015 O O . GLU A 1 243 ? -1.315 14.475 -21.310 1.00 59.62 243 GLU A O 1
ATOM 2020 N N . MET A 1 244 ? -1.954 13.796 -19.265 1.00 53.12 244 MET A N 1
ATOM 2021 C CA . MET A 1 244 ? -0.992 14.642 -18.553 1.00 53.12 244 MET A CA 1
ATOM 2022 C C . MET A 1 244 ? 0.466 14.204 -18.741 1.00 53.12 244 MET A C 1
ATOM 2024 O O . MET A 1 244 ? 1.336 15.061 -18.770 1.00 53.12 244 MET A O 1
ATOM 2028 N N . MET A 1 245 ? 0.737 12.906 -18.919 1.00 47.75 245 MET A N 1
ATOM 2029 C CA . MET A 1 245 ? 2.096 12.392 -19.173 1.00 47.75 245 MET A CA 1
ATOM 2030 C C . MET A 1 245 ? 2.594 12.585 -20.620 1.00 47.75 245 MET A C 1
ATOM 2032 O O . MET A 1 245 ? 3.686 12.133 -20.954 1.00 47.75 245 MET A O 1
ATOM 2036 N N . LYS A 1 246 ? 1.794 13.184 -21.514 1.00 47.66 246 LYS A N 1
ATOM 2037 C CA . LYS A 1 246 ? 2.185 13.455 -22.913 1.00 47.66 246 LYS A CA 1
ATOM 2038 C C . LYS A 1 246 ? 2.843 14.828 -23.121 1.00 47.66 246 LYS A C 1
ATOM 2040 O O . LYS A 1 246 ? 3.171 15.147 -24.263 1.00 47.66 246 LYS A O 1
ATOM 2045 N N . TRP A 1 247 ? 3.009 15.610 -22.057 1.00 36.75 247 TRP A N 1
ATOM 2046 C CA . TRP A 1 247 ? 3.643 16.932 -22.034 1.00 36.75 247 TRP A CA 1
ATOM 2047 C C . TRP A 1 247 ? 4.939 16.886 -21.229 1.00 36.75 247 TRP A C 1
ATOM 2049 O O . TRP A 1 247 ? 5.813 17.733 -21.512 1.00 36.75 247 TRP A O 1
#